Protein AF-A0A8D0H0A4-F1 (afdb_monomer)

pLDDT: mean 84.43, std 12.56, range [43.88, 94.69]

Mean predicted aligned error: 10.97 Å

Foldseek 3Di:
DPPCLPPVCLVVVLVVCVVVPVPCNLVSLQVVLVSCVVVVVLVVSLVSCVVNVVLLSNLVSCVVVVVLVVNVVSLVPDDQVSSLVCLQVSLVVCLVVVVLVSSCVSCVSNVNLVVSLVSCVVVVNNVVSLVSCVVPHDLVVQLVSLQVVLVVCLVVVVLVSSCVSCVSSVNNVSSLVSCVVVVVVVVNLVSCVVPPVPCNVVSVVVVVVVVVVVVVVVVPPDDDDDD

Structure (mmCIF, N/CA/C/O backbone):
data_AF-A0A8D0H0A4-F1
#
_entry.id   AF-A0A8D0H0A4-F1
#
loop_
_atom_site.group_PDB
_atom_site.id
_atom_site.type_symbol
_atom_site.label_atom_id
_atom_site.label_alt_id
_atom_site.label_comp_id
_atom_site.label_asym_id
_atom_site.label_entity_id
_atom_site.label_seq_id
_atom_site.pdbx_PDB_ins_code
_atom_site.Cartn_x
_atom_site.Cartn_y
_atom_site.Cartn_z
_atom_site.occupancy
_atom_site.B_iso_or_equiv
_atom_site.auth_seq_id
_atom_site.auth_comp_id
_atom_site.auth_asym_id
_atom_site.auth_atom_id
_atom_site.pdbx_PDB_model_num
ATOM 1 N N . MET A 1 1 ? 34.262 3.915 -30.089 1.00 52.31 1 MET A N 1
ATOM 2 C CA . MET A 1 1 ? 32.982 3.989 -29.347 1.00 52.31 1 MET A CA 1
ATOM 3 C C . MET A 1 1 ? 32.700 5.385 -28.776 1.00 52.31 1 MET A C 1
ATOM 5 O O . MET A 1 1 ? 31.543 5.767 -28.740 1.00 52.31 1 MET A O 1
ATOM 9 N N . GLU A 1 2 ? 33.709 6.192 -28.418 1.00 46.12 2 GLU A N 1
ATOM 10 C CA . GLU A 1 2 ? 33.528 7.513 -27.768 1.00 46.12 2 GLU A CA 1
ATOM 11 C C . GLU A 1 2 ? 33.072 8.676 -28.684 1.00 46.12 2 GLU A C 1
ATOM 13 O O . GLU A 1 2 ? 32.733 9.756 -28.202 1.00 46.12 2 GLU A O 1
ATOM 18 N N . CYS A 1 3 ? 33.038 8.497 -30.009 1.00 50.78 3 CYS A N 1
ATOM 19 C CA . CYS A 1 3 ? 32.791 9.598 -30.953 1.00 50.78 3 CYS A CA 1
ATOM 20 C C . CYS A 1 3 ? 31.310 10.013 -31.090 1.00 50.78 3 CYS A C 1
ATOM 22 O O . CYS A 1 3 ? 31.037 11.106 -31.579 1.00 50.78 3 CYS A O 1
ATOM 24 N N . TYR A 1 4 ? 30.349 9.190 -30.651 1.00 53.81 4 TYR A N 1
ATOM 25 C CA . TYR A 1 4 ? 28.913 9.477 -30.821 1.00 53.81 4 TYR A CA 1
ATOM 26 C C . TYR A 1 4 ? 28.350 10.447 -29.774 1.00 53.81 4 TYR A C 1
ATOM 28 O O . TYR A 1 4 ? 27.394 11.170 -30.055 1.00 53.81 4 TYR A O 1
ATOM 36 N N . HIS A 1 5 ? 28.979 10.517 -28.595 1.00 51.56 5 HIS A N 1
ATOM 37 C CA . HIS A 1 5 ? 28.528 11.342 -27.466 1.00 51.56 5 HIS A CA 1
ATOM 38 C C . HIS A 1 5 ? 28.635 12.851 -27.727 1.00 51.56 5 HIS A C 1
ATOM 40 O O . HIS A 1 5 ? 27.990 13.640 -27.046 1.00 51.56 5 HIS A O 1
ATOM 46 N N . LYS A 1 6 ? 29.441 13.266 -28.712 1.00 53.12 6 LYS A N 1
ATOM 47 C CA . LYS A 1 6 ? 29.751 14.681 -28.962 1.00 53.12 6 LYS A CA 1
ATOM 48 C C . LYS A 1 6 ? 28.917 15.338 -30.067 1.00 53.12 6 LYS A C 1
ATOM 50 O O . LYS A 1 6 ? 29.049 16.540 -30.254 1.00 53.12 6 LYS A O 1
ATOM 55 N N . GLY A 1 7 ? 28.081 14.593 -30.798 1.00 53.75 7 GLY A N 1
ATOM 56 C CA . GLY A 1 7 ? 27.483 15.104 -32.042 1.00 53.75 7 GLY A CA 1
ATOM 57 C C . GLY A 1 7 ? 26.017 14.770 -32.303 1.00 53.75 7 GLY A C 1
ATOM 58 O O . GLY A 1 7 ? 25.596 14.897 -33.448 1.00 53.75 7 GLY A O 1
ATOM 59 N N . SER A 1 8 ? 25.248 14.299 -31.314 1.00 60.59 8 SER A N 1
ATOM 60 C CA . SER A 1 8 ? 23.860 13.835 -31.538 1.00 60.59 8 SER A CA 1
ATOM 61 C C . SER A 1 8 ? 23.766 12.735 -32.612 1.00 60.59 8 SER A C 1
ATOM 63 O O . SER A 1 8 ? 22.768 12.604 -33.316 1.00 60.59 8 SER A O 1
ATOM 65 N N . ALA A 1 9 ? 24.831 11.943 -32.769 1.00 75.94 9 ALA A N 1
ATOM 66 C CA . ALA A 1 9 ? 24.981 10.981 -33.859 1.00 75.94 9 ALA A CA 1
ATOM 67 C C . ALA A 1 9 ? 24.465 9.574 -33.507 1.00 75.94 9 ALA A C 1
ATOM 69 O O . ALA A 1 9 ? 24.730 8.630 -34.249 1.00 75.94 9 ALA A O 1
ATOM 70 N N . PHE A 1 10 ? 23.735 9.424 -32.396 1.00 80.69 10 PHE A N 1
ATOM 71 C CA . PHE A 1 10 ? 23.206 8.136 -31.941 1.00 80.69 10 PHE A CA 1
ATOM 72 C C . PHE A 1 10 ? 22.252 7.499 -32.958 1.00 80.69 10 PHE A C 1
ATOM 74 O O . PHE A 1 10 ? 22.405 6.320 -33.251 1.00 80.69 10 PHE A O 1
ATOM 81 N N . LEU A 1 11 ? 21.365 8.286 -33.580 1.00 82.56 11 LEU A N 1
ATOM 82 C CA . LEU A 1 11 ? 20.443 7.794 -34.611 1.00 82.56 11 LEU A CA 1
ATOM 83 C C . LEU A 1 11 ? 21.193 7.110 -35.768 1.00 82.56 11 LEU A C 1
ATOM 85 O O . LEU A 1 11 ? 20.968 5.938 -36.055 1.00 82.56 11 LEU A O 1
ATOM 89 N N . LYS A 1 12 ? 22.152 7.818 -36.379 1.00 83.25 12 LYS A N 1
ATOM 90 C CA . LYS A 1 12 ? 22.956 7.286 -37.494 1.00 83.25 12 LYS A CA 1
ATOM 91 C C . LYS A 1 12 ? 23.814 6.092 -37.069 1.00 83.25 12 LYS A C 1
ATOM 93 O O . LYS A 1 12 ? 24.014 5.167 -37.852 1.00 83.25 12 LYS A O 1
ATOM 98 N N . ALA A 1 13 ? 24.330 6.111 -35.839 1.00 84.31 13 ALA A N 1
ATOM 99 C CA . ALA A 1 13 ? 25.119 5.014 -35.288 1.00 84.31 13 ALA A CA 1
ATOM 100 C C . ALA A 1 13 ? 24.286 3.736 -35.138 1.00 84.31 13 ALA A C 1
ATOM 102 O O . ALA A 1 13 ? 24.741 2.663 -35.526 1.00 84.31 13 ALA A O 1
ATOM 103 N N . VAL A 1 14 ? 23.063 3.862 -34.618 1.00 85.69 14 VAL A N 1
ATOM 104 C CA . VAL A 1 14 ? 22.104 2.764 -34.464 1.00 85.69 14 VAL A CA 1
ATOM 105 C C . VAL A 1 14 ? 21.675 2.219 -35.825 1.00 85.69 14 VAL A C 1
ATOM 107 O O . VAL A 1 14 ? 21.710 1.007 -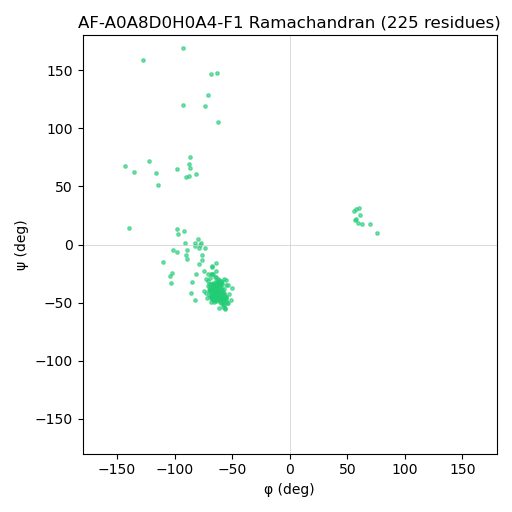36.020 1.00 85.69 14 VAL A O 1
ATOM 110 N N . GLU A 1 15 ? 21.307 3.079 -36.780 1.00 85.81 15 GLU A N 1
ATOM 111 C CA . GLU A 1 15 ? 20.903 2.659 -38.132 1.00 85.81 15 GLU A CA 1
ATOM 112 C C . GLU A 1 15 ? 22.008 1.855 -38.830 1.00 85.81 15 GLU A C 1
ATOM 114 O O . GLU A 1 15 ? 21.761 0.764 -39.351 1.00 85.81 15 GLU A O 1
ATOM 119 N N . LEU A 1 16 ? 23.251 2.346 -38.772 1.00 87.25 16 LEU A N 1
ATOM 120 C CA . LEU A 1 16 ? 24.400 1.636 -39.326 1.00 87.25 16 LEU A CA 1
ATOM 121 C C . LEU A 1 16 ? 24.650 0.314 -38.587 1.00 87.25 16 LEU A C 1
ATOM 123 O O . LEU A 1 16 ? 24.829 -0.722 -39.230 1.00 87.25 16 LEU A O 1
ATOM 127 N N . ALA A 1 17 ? 24.616 0.322 -37.251 1.00 88.69 17 ALA A N 1
ATOM 128 C CA . ALA A 1 17 ? 24.830 -0.871 -36.437 1.00 88.69 17 ALA A CA 1
ATOM 129 C C . ALA A 1 17 ? 23.759 -1.947 -36.672 1.00 88.69 17 ALA A C 1
ATOM 131 O O . ALA A 1 17 ? 24.100 -3.124 -36.694 1.00 88.69 17 ALA A O 1
ATOM 132 N N . ARG A 1 18 ? 22.497 -1.589 -36.940 1.00 88.75 18 ARG A N 1
ATOM 133 C CA . ARG A 1 18 ? 21.447 -2.571 -37.275 1.00 88.75 18 ARG A CA 1
ATOM 134 C C . ARG A 1 18 ? 21.781 -3.381 -38.528 1.00 88.75 18 ARG A C 1
ATOM 136 O O . ARG A 1 18 ? 21.432 -4.555 -38.588 1.00 88.75 18 ARG A O 1
ATOM 143 N N . SER A 1 19 ? 22.469 -2.773 -39.496 1.00 87.62 19 SER A N 1
ATOM 144 C CA . SER A 1 19 ? 22.889 -3.448 -40.731 1.00 87.62 19 SER A CA 1
ATOM 145 C C . SER A 1 19 ? 24.223 -4.188 -40.591 1.00 87.62 19 SER A C 1
ATOM 147 O O . SER A 1 19 ? 24.358 -5.308 -41.075 1.00 87.62 19 SER A O 1
ATOM 149 N N . ALA A 1 20 ? 25.201 -3.579 -39.916 1.00 89.31 20 ALA A N 1
ATOM 150 C CA . ALA A 1 20 ? 26.585 -4.047 -39.920 1.00 89.31 20 ALA A CA 1
ATOM 151 C C . ALA A 1 20 ? 27.003 -4.786 -38.637 1.00 89.31 20 ALA A C 1
ATOM 153 O O . ALA A 1 20 ? 27.807 -5.712 -38.697 1.00 89.31 20 ALA A O 1
ATOM 154 N N . PHE A 1 21 ? 26.463 -4.396 -37.478 1.00 89.81 21 PHE A N 1
ATOM 155 C CA . PHE A 1 21 ? 26.856 -4.911 -36.160 1.00 89.81 21 PHE A CA 1
ATOM 156 C C . PHE A 1 21 ? 25.648 -5.045 -35.206 1.00 89.81 21 PHE A C 1
ATOM 158 O O . PHE A 1 21 ? 25.582 -4.332 -34.198 1.00 89.81 21 PHE A O 1
ATOM 165 N N . PRO A 1 22 ? 24.689 -5.959 -35.469 1.00 87.56 22 PRO A N 1
ATOM 166 C CA . PRO A 1 22 ? 23.444 -6.045 -34.694 1.00 87.56 22 PRO A CA 1
ATOM 167 C C . PRO A 1 22 ? 23.651 -6.253 -33.186 1.00 87.56 22 PRO A C 1
ATOM 169 O O . PRO A 1 22 ? 22.850 -5.787 -32.379 1.00 87.56 22 PRO A O 1
ATOM 172 N N . ALA A 1 23 ? 24.746 -6.913 -32.792 1.00 86.19 23 ALA A N 1
ATOM 173 C CA . ALA A 1 23 ? 25.095 -7.146 -31.390 1.00 86.19 23 ALA A CA 1
ATOM 174 C C . ALA A 1 23 ? 25.445 -5.858 -30.616 1.00 86.19 23 ALA A C 1
ATOM 176 O O . ALA A 1 23 ? 25.279 -5.812 -29.399 1.00 86.19 23 ALA A O 1
ATOM 177 N N . GLU A 1 24 ? 25.903 -4.805 -31.301 1.00 88.00 24 GLU A N 1
ATOM 178 C CA . GLU A 1 24 ? 26.278 -3.531 -30.673 1.00 88.00 24 GLU A CA 1
ATOM 179 C C . GLU A 1 24 ? 25.097 -2.554 -30.564 1.00 88.00 24 GLU A C 1
ATOM 181 O O . GLU A 1 24 ? 25.180 -1.584 -29.811 1.00 88.00 24 GLU A O 1
ATOM 186 N N . VAL A 1 25 ? 23.977 -2.826 -31.250 1.00 89.44 25 VAL A N 1
ATOM 187 C CA . VAL A 1 25 ? 22.768 -1.982 -31.218 1.00 89.44 25 VAL A CA 1
ATOM 188 C C . VAL A 1 25 ? 22.279 -1.796 -29.787 1.00 89.44 25 VAL A C 1
ATOM 190 O O . VAL A 1 25 ? 22.047 -0.672 -29.371 1.00 89.44 25 VAL A O 1
ATOM 193 N N . VAL A 1 26 ? 22.222 -2.871 -29.000 1.00 91.75 26 VAL A N 1
ATOM 194 C CA . VAL A 1 26 ? 21.760 -2.835 -27.603 1.00 91.75 26 VAL A CA 1
ATOM 195 C C . VAL A 1 26 ? 22.578 -1.848 -26.758 1.00 91.75 26 VAL A C 1
ATOM 197 O O . VAL A 1 26 ? 22.008 -1.044 -26.027 1.00 91.75 26 VAL A O 1
ATOM 200 N N . LYS A 1 27 ? 23.910 -1.852 -26.903 1.00 90.12 27 LYS A N 1
ATOM 201 C CA . LYS A 1 27 ? 24.797 -0.931 -26.170 1.00 90.12 27 LYS A CA 1
ATOM 202 C C . LYS A 1 27 ? 24.648 0.514 -26.648 1.00 90.12 27 LYS A C 1
ATOM 204 O O . LYS A 1 27 ? 24.752 1.441 -25.849 1.00 90.12 27 LYS A O 1
ATOM 209 N N . LEU A 1 28 ? 24.430 0.714 -27.950 1.00 90.00 28 LEU A N 1
ATOM 210 C CA . LEU A 1 28 ? 24.206 2.043 -28.521 1.00 90.00 28 LEU A CA 1
ATOM 211 C C . LEU A 1 28 ? 22.867 2.634 -28.071 1.00 90.00 28 LEU A C 1
ATOM 213 O O . LEU A 1 28 ? 22.829 3.810 -27.719 1.00 90.00 28 LEU A O 1
ATOM 217 N N . GLU A 1 29 ? 21.807 1.825 -28.035 1.00 91.88 29 GLU A N 1
ATOM 218 C CA . GLU A 1 29 ? 20.491 2.209 -27.514 1.00 91.88 29 GLU A CA 1
ATOM 219 C C . GLU A 1 29 ? 20.571 2.555 -26.019 1.00 91.88 29 GLU A C 1
ATOM 221 O O . GLU A 1 29 ? 20.049 3.586 -25.596 1.00 91.88 29 GLU A O 1
ATOM 226 N N . GLU A 1 30 ? 21.300 1.769 -25.216 1.00 92.75 30 GLU A N 1
ATOM 227 C CA . GLU A 1 30 ? 21.511 2.083 -23.796 1.00 92.75 30 GLU A CA 1
ATOM 228 C C . GLU A 1 30 ? 22.230 3.427 -23.619 1.00 92.75 30 GLU A C 1
ATOM 230 O O . GLU A 1 30 ? 21.766 4.291 -22.872 1.00 92.75 30 GLU A O 1
ATOM 235 N N . GLY A 1 31 ? 23.336 3.628 -24.343 1.00 91.00 31 GLY A N 1
ATOM 236 C CA . GLY A 1 31 ? 24.099 4.874 -24.293 1.00 91.00 31 GLY A CA 1
ATOM 237 C C . GLY A 1 31 ? 23.302 6.083 -24.790 1.00 91.00 31 GLY A C 1
ATOM 238 O O . GLY A 1 31 ? 23.474 7.190 -24.276 1.00 91.00 31 GLY A O 1
ATOM 239 N N . TRP A 1 32 ? 22.403 5.885 -25.758 1.00 90.25 32 TRP A N 1
ATOM 240 C CA . TRP A 1 32 ? 21.488 6.930 -26.209 1.00 90.25 32 TRP A CA 1
ATOM 241 C C . TRP A 1 32 ? 20.465 7.270 -25.121 1.00 90.25 32 TRP A C 1
ATOM 243 O O . TRP A 1 32 ? 20.285 8.447 -24.800 1.00 90.25 32 TRP A O 1
ATOM 253 N N . GLY A 1 33 ? 19.861 6.259 -24.491 1.00 91.25 33 GLY A N 1
ATOM 254 C CA . GLY A 1 33 ? 18.986 6.444 -23.335 1.00 91.25 33 GLY A CA 1
ATOM 255 C C . GLY A 1 33 ? 19.667 7.249 -22.224 1.00 91.25 33 GLY A C 1
ATOM 256 O O . GLY A 1 33 ? 19.133 8.270 -21.794 1.00 91.25 33 GLY A O 1
ATOM 257 N N . ASP A 1 34 ? 20.888 6.870 -21.834 1.00 91.38 34 ASP A N 1
ATOM 258 C CA . ASP A 1 34 ? 21.664 7.560 -20.792 1.00 91.38 34 ASP A CA 1
ATOM 259 C C . ASP A 1 34 ? 21.949 9.028 -21.151 1.00 91.38 34 ASP A C 1
ATOM 261 O O . ASP A 1 34 ? 21.843 9.922 -20.305 1.00 91.38 34 ASP A O 1
ATOM 265 N N . HIS A 1 35 ? 22.253 9.307 -22.418 1.00 90.00 35 HIS A N 1
ATOM 266 C CA . HIS A 1 35 ? 22.443 10.673 -22.896 1.00 90.00 35 HIS A CA 1
ATOM 267 C C . HIS A 1 35 ? 21.149 11.502 -22.837 1.00 90.00 35 HIS A C 1
ATOM 269 O O . HIS A 1 35 ? 21.171 12.658 -22.410 1.00 90.00 35 HIS A O 1
ATOM 275 N N . LEU A 1 36 ? 20.007 10.921 -23.214 1.00 89.38 36 LEU A N 1
ATOM 276 C CA . LEU A 1 36 ? 18.702 11.586 -23.126 1.00 89.38 36 LEU A CA 1
ATOM 277 C C . LEU A 1 36 ? 18.314 11.883 -21.673 1.00 89.38 36 LEU A C 1
ATOM 279 O O . LEU A 1 36 ? 17.799 12.965 -21.388 1.00 89.38 36 LEU A O 1
ATOM 283 N N . VAL A 1 37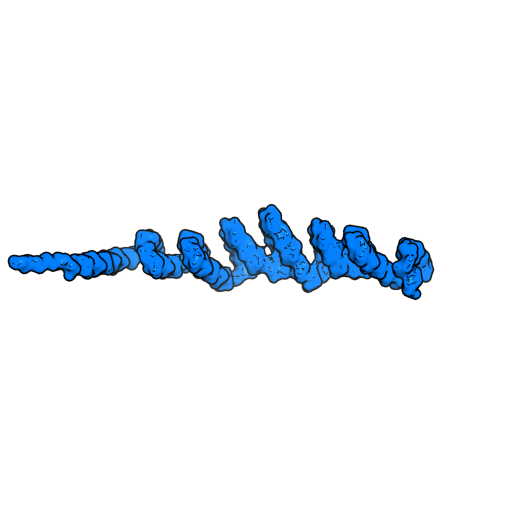 ? 18.629 10.980 -20.737 1.00 89.25 37 VAL A N 1
ATOM 284 C CA . VAL A 1 37 ? 18.456 11.224 -19.296 1.00 89.25 37 VAL A CA 1
ATOM 285 C C . VAL A 1 37 ? 19.280 12.429 -18.834 1.00 89.25 37 VAL A C 1
ATOM 287 O O . VAL A 1 37 ? 18.744 13.293 -18.138 1.00 89.25 37 VAL A O 1
ATOM 290 N N . GLN A 1 38 ? 20.544 12.552 -19.261 1.00 89.00 38 GLN A N 1
ATOM 291 C CA . GLN A 1 38 ? 21.384 13.722 -18.945 1.00 89.00 38 GLN A CA 1
ATOM 292 C C . GLN A 1 38 ? 20.785 15.030 -19.481 1.00 89.00 38 GLN A C 1
ATOM 294 O O . GLN A 1 38 ? 20.864 16.068 -18.825 1.00 89.00 38 GLN A O 1
ATOM 299 N N . GLN A 1 39 ? 20.126 14.974 -20.639 1.00 88.75 39 GLN A N 1
ATOM 300 C CA . GLN A 1 39 ? 19.391 16.103 -21.214 1.00 88.75 39 GLN A CA 1
ATOM 301 C C . GLN A 1 39 ? 17.999 16.325 -20.593 1.00 88.75 39 GLN A C 1
ATOM 303 O O . GLN A 1 39 ? 17.260 17.199 -21.045 1.00 88.75 39 GLN A O 1
ATOM 308 N N . LYS A 1 40 ? 17.625 15.559 -19.557 1.00 87.31 40 LYS A N 1
ATOM 309 C CA . LYS A 1 40 ? 16.298 15.556 -18.911 1.00 87.31 40 LYS A CA 1
ATOM 310 C C . LYS A 1 40 ? 15.145 15.132 -19.832 1.00 87.31 40 LYS A C 1
ATOM 312 O O . LYS A 1 40 ? 13.982 15.339 -19.496 1.00 87.31 40 LYS A O 1
ATOM 317 N N . GLN A 1 41 ? 15.443 14.490 -20.957 1.00 87.44 41 GLN A N 1
ATOM 318 C CA . GLN A 1 41 ? 14.467 13.947 -21.904 1.00 87.44 41 GLN A CA 1
ATOM 319 C C . GLN A 1 41 ? 14.111 12.499 -21.542 1.00 87.44 41 GLN A C 1
ATOM 321 O O . GLN A 1 41 ? 14.293 11.567 -22.325 1.00 87.44 41 GLN A O 1
ATOM 326 N N . LEU A 1 42 ? 13.609 12.308 -20.321 1.00 87.62 42 LEU A N 1
ATOM 327 C CA . LEU A 1 42 ? 13.299 10.985 -19.777 1.00 87.62 42 LEU A CA 1
ATOM 328 C C . LEU A 1 42 ? 12.255 10.230 -20.622 1.00 87.62 42 LEU A C 1
ATOM 330 O O . LEU A 1 42 ? 12.386 9.024 -20.801 1.00 87.62 42 LEU A O 1
ATOM 334 N N . ASP A 1 43 ? 11.262 10.924 -21.191 1.00 88.75 43 ASP A N 1
ATOM 335 C CA . ASP A 1 43 ? 10.204 10.303 -22.006 1.00 88.75 43 ASP A CA 1
ATOM 336 C C . ASP A 1 43 ? 10.758 9.587 -23.244 1.00 88.75 43 ASP A C 1
ATOM 338 O O . ASP A 1 43 ? 10.356 8.461 -23.552 1.00 88.75 43 ASP A O 1
ATOM 342 N N . ALA A 1 44 ? 11.706 10.230 -23.934 1.00 87.88 44 ALA A N 1
ATOM 343 C CA . ALA A 1 44 ? 12.377 9.664 -25.097 1.00 87.88 44 ALA A CA 1
ATOM 344 C C . ALA A 1 44 ? 13.303 8.508 -24.688 1.00 87.88 44 ALA A C 1
ATOM 346 O O . ALA A 1 44 ? 13.320 7.468 -25.347 1.00 87.88 44 ALA A O 1
ATOM 347 N N . ALA A 1 45 ? 14.005 8.650 -23.556 1.00 90.69 45 ALA A N 1
ATOM 348 C CA . ALA A 1 45 ? 14.927 7.638 -23.044 1.00 90.69 45 ALA A CA 1
ATOM 349 C C . ALA A 1 45 ? 14.252 6.281 -22.774 1.00 90.69 45 ALA A C 1
ATOM 351 O O . ALA A 1 45 ? 14.874 5.243 -22.981 1.00 90.69 45 ALA A O 1
ATOM 352 N N . ILE A 1 46 ? 12.974 6.264 -22.362 1.00 92.19 46 ILE A N 1
ATOM 353 C CA . ILE A 1 46 ? 12.247 5.020 -22.048 1.00 92.19 46 ILE A CA 1
ATOM 354 C C . ILE A 1 46 ? 12.264 4.042 -23.229 1.00 92.19 46 ILE A C 1
ATOM 356 O O . ILE A 1 46 ? 12.497 2.854 -23.024 1.00 92.19 46 ILE A O 1
ATOM 360 N N . ASN A 1 47 ? 12.009 4.515 -24.453 1.00 90.62 47 ASN A N 1
ATOM 361 C CA . ASN A 1 47 ? 11.951 3.633 -25.622 1.00 90.62 47 ASN A CA 1
ATOM 362 C C . ASN A 1 47 ? 13.330 3.039 -25.928 1.00 90.62 47 ASN A C 1
ATOM 364 O O . ASN A 1 47 ? 13.440 1.828 -26.100 1.00 90.62 47 ASN A O 1
ATOM 368 N N . HIS A 1 48 ? 14.379 3.861 -25.871 1.00 92.38 48 HIS A N 1
ATOM 369 C CA . HIS A 1 48 ? 15.757 3.407 -26.054 1.00 92.38 48 HIS A CA 1
ATOM 370 C C . HIS A 1 48 ? 16.171 2.382 -24.990 1.00 92.38 48 HIS A C 1
ATOM 372 O O . HIS A 1 48 ? 16.764 1.358 -25.314 1.00 92.38 48 HIS A O 1
ATOM 378 N N . TYR A 1 49 ? 15.770 2.564 -23.727 1.00 94.00 49 TYR A N 1
ATOM 379 C CA . TYR A 1 49 ? 16.024 1.564 -22.687 1.00 94.00 49 TYR A CA 1
ATOM 380 C C . TYR A 1 49 ? 15.256 0.254 -22.885 1.00 94.00 49 TYR A C 1
ATOM 382 O O . TYR A 1 49 ? 15.788 -0.810 -22.565 1.00 94.00 49 TYR A O 1
ATOM 390 N N . ILE A 1 50 ? 14.033 0.300 -23.423 1.00 90.50 50 ILE A N 1
ATOM 391 C CA . ILE A 1 50 ? 13.282 -0.911 -23.785 1.00 90.50 50 ILE A CA 1
ATOM 392 C C . ILE A 1 50 ? 14.002 -1.658 -24.916 1.00 90.50 50 ILE A C 1
ATOM 394 O O . ILE A 1 50 ? 14.193 -2.870 -24.818 1.00 90.50 50 ILE A O 1
ATOM 398 N N . GLU A 1 51 ? 14.449 -0.949 -25.955 1.00 88.88 51 GLU A N 1
ATOM 399 C CA . GLU A 1 51 ? 15.191 -1.535 -27.081 1.00 88.88 51 GLU A CA 1
ATOM 400 C C . GLU A 1 51 ? 16.555 -2.095 -26.655 1.00 88.88 51 GLU A C 1
ATOM 402 O O . GLU A 1 51 ? 16.963 -3.167 -27.111 1.00 88.88 51 GLU A O 1
ATOM 407 N N . ALA A 1 52 ? 17.206 -1.441 -25.692 1.00 91.00 52 ALA A N 1
ATOM 408 C CA . ALA A 1 52 ? 18.421 -1.914 -25.039 1.00 91.00 52 ALA A CA 1
ATOM 409 C C . ALA A 1 52 ? 18.193 -3.074 -24.050 1.00 91.00 52 ALA A C 1
ATOM 411 O O . ALA A 1 52 ? 19.143 -3.584 -23.460 1.00 91.00 52 ALA A O 1
ATOM 412 N N . ARG A 1 53 ? 16.942 -3.502 -23.825 1.00 88.50 53 ARG A N 1
ATOM 413 C CA . ARG A 1 53 ? 16.568 -4.497 -22.800 1.00 88.50 53 ARG A CA 1
ATOM 414 C C . ARG A 1 53 ? 16.999 -4.112 -21.374 1.00 88.50 53 ARG A C 1
ATOM 416 O O . ARG A 1 53 ? 17.049 -4.964 -20.488 1.00 88.50 53 ARG A O 1
ATOM 423 N N . CYS A 1 54 ? 17.243 -2.828 -21.122 1.00 91.06 54 CYS A N 1
ATOM 424 C CA . CYS A 1 54 ? 17.569 -2.261 -19.814 1.00 91.06 54 CYS A CA 1
ATOM 425 C C . CYS A 1 54 ? 16.277 -1.914 -19.059 1.00 91.06 54 CYS A C 1
ATOM 427 O O . CYS A 1 54 ? 15.970 -0.744 -18.813 1.00 91.06 54 CYS A O 1
ATOM 429 N N . SER A 1 55 ? 15.497 -2.933 -18.698 1.00 89.75 55 SER A N 1
ATOM 430 C CA . SER A 1 55 ? 14.160 -2.765 -18.112 1.00 89.75 55 SER A CA 1
ATOM 431 C C . SER A 1 55 ? 14.150 -1.917 -16.839 1.00 89.75 55 SER A C 1
ATOM 433 O O . SER A 1 55 ? 13.273 -1.074 -16.683 1.00 89.75 55 SER A O 1
ATOM 435 N N . ILE A 1 56 ? 15.156 -2.063 -15.973 1.00 92.19 56 ILE A N 1
ATOM 436 C CA . ILE A 1 56 ? 15.308 -1.275 -14.739 1.00 92.19 56 ILE A CA 1
ATOM 437 C C . ILE A 1 56 ? 15.372 0.230 -15.045 1.00 92.19 56 ILE A C 1
ATOM 439 O O . ILE A 1 56 ? 14.581 1.003 -14.503 1.00 92.19 56 ILE A O 1
ATOM 443 N N . LYS A 1 57 ? 16.251 0.640 -15.971 1.00 93.69 57 LYS A N 1
ATOM 444 C CA . LYS A 1 57 ? 16.387 2.044 -16.391 1.00 93.69 57 LYS A CA 1
ATOM 445 C C . LYS A 1 57 ? 15.102 2.558 -17.051 1.00 93.69 57 LYS A C 1
ATOM 447 O O . LYS A 1 57 ? 14.677 3.681 -16.783 1.00 93.69 57 LYS A O 1
ATOM 452 N N . ALA A 1 58 ? 14.439 1.723 -17.857 1.00 93.69 58 ALA A N 1
ATOM 453 C CA . ALA A 1 58 ? 13.154 2.060 -18.472 1.00 93.69 58 ALA A CA 1
ATOM 454 C C . ALA A 1 58 ? 12.047 2.299 -17.427 1.00 93.69 58 ALA A C 1
ATOM 456 O O . ALA A 1 58 ? 11.290 3.262 -17.549 1.00 93.69 58 ALA A O 1
ATOM 457 N N . ILE A 1 59 ? 11.966 1.457 -16.389 1.00 93.38 59 ILE A N 1
ATOM 458 C CA . ILE A 1 59 ? 10.998 1.584 -15.288 1.00 93.38 59 ILE A CA 1
ATOM 459 C C . ILE A 1 59 ? 11.257 2.868 -14.498 1.00 93.38 59 ILE A C 1
ATOM 461 O O . ILE A 1 59 ? 10.323 3.621 -14.227 1.00 93.38 59 ILE A O 1
ATOM 465 N N . GLU A 1 60 ? 12.512 3.147 -14.151 1.00 92.50 60 GLU A N 1
ATOM 466 C CA . GLU A 1 60 ? 12.886 4.346 -13.396 1.00 92.50 60 GLU A CA 1
ATOM 467 C C . GLU A 1 60 ? 12.595 5.630 -14.177 1.00 92.50 60 GLU A C 1
ATOM 469 O O . GLU A 1 60 ? 12.008 6.562 -13.623 1.00 92.50 60 GLU A O 1
ATOM 474 N N . ALA A 1 61 ? 12.899 5.654 -15.478 1.00 93.38 61 ALA A N 1
ATOM 475 C CA . ALA A 1 61 ? 12.547 6.766 -16.357 1.00 93.38 61 ALA A CA 1
ATOM 476 C C . ALA A 1 61 ? 11.020 6.934 -16.501 1.00 93.38 61 ALA A C 1
ATOM 478 O O . ALA A 1 61 ? 10.516 8.059 -16.440 1.00 93.38 61 ALA A O 1
ATOM 479 N N . ALA A 1 62 ? 10.263 5.836 -16.627 1.00 94.44 62 ALA A N 1
ATOM 480 C CA . ALA A 1 62 ? 8.799 5.864 -16.710 1.00 94.44 62 ALA A CA 1
ATOM 481 C C . ALA A 1 62 ? 8.140 6.349 -15.407 1.00 94.44 62 ALA A C 1
ATOM 483 O O . ALA A 1 62 ? 7.176 7.112 -15.444 1.00 94.44 62 ALA A O 1
ATOM 484 N N . ILE A 1 63 ? 8.675 5.962 -14.246 1.00 92.75 63 ILE A N 1
ATOM 485 C CA . ILE A 1 63 ? 8.222 6.469 -12.944 1.00 92.75 63 ILE A CA 1
ATOM 486 C C . ILE A 1 63 ? 8.574 7.956 -12.798 1.00 92.75 63 ILE A C 1
ATOM 488 O O . ILE A 1 63 ? 7.718 8.752 -12.411 1.00 92.75 63 ILE A O 1
ATOM 492 N N . GLY A 1 64 ? 9.799 8.357 -13.157 1.00 90.31 64 GLY A N 1
ATOM 493 C CA . GLY A 1 64 ? 10.257 9.749 -13.073 1.00 90.31 64 GLY A CA 1
ATOM 494 C C . GLY A 1 64 ? 9.444 10.721 -13.936 1.00 90.31 64 GLY A C 1
ATOM 495 O O . GLY A 1 64 ? 9.242 11.872 -13.555 1.00 90.31 64 GLY A O 1
ATOM 496 N N . THR A 1 65 ? 8.912 10.240 -15.060 1.00 92.69 65 THR A N 1
ATOM 497 C CA . THR A 1 65 ? 8.036 10.990 -15.983 1.00 92.69 65 THR A CA 1
ATOM 498 C C . THR A 1 65 ? 6.551 10.855 -15.668 1.00 92.69 65 THR A C 1
ATOM 500 O O . THR A 1 65 ? 5.717 11.425 -16.367 1.00 92.69 65 THR A O 1
ATOM 503 N N . ARG A 1 66 ? 6.195 10.124 -14.601 1.00 90.88 66 ARG A N 1
ATOM 504 C CA . ARG A 1 66 ? 4.807 9.839 -14.203 1.00 90.88 66 ARG A CA 1
ATOM 505 C C . ARG A 1 66 ? 4.008 9.071 -15.265 1.00 90.88 66 ARG A C 1
ATOM 507 O O . ARG A 1 66 ? 2.778 9.108 -15.275 1.00 90.88 66 ARG A O 1
ATOM 514 N N . GLN A 1 67 ? 4.680 8.317 -16.133 1.00 92.06 67 GLN A N 1
ATOM 515 C CA . GLN A 1 67 ? 4.043 7.393 -17.069 1.00 92.06 67 GLN A CA 1
ATOM 516 C C . GLN A 1 67 ? 3.694 6.062 -16.377 1.00 92.06 67 GLN A C 1
ATOM 518 O O . GLN A 1 67 ? 4.165 4.992 -16.766 1.00 92.06 67 GLN A O 1
ATOM 523 N N . TRP A 1 68 ? 2.843 6.105 -15.346 1.00 92.25 68 TRP A N 1
ATOM 524 C CA . TRP A 1 68 ? 2.554 4.961 -14.464 1.00 92.25 68 TRP A CA 1
ATOM 525 C C . TRP A 1 68 ? 2.039 3.725 -15.203 1.00 92.25 68 TRP A C 1
ATOM 527 O O . TRP A 1 68 ? 2.505 2.620 -14.950 1.00 92.25 68 TRP A O 1
ATOM 537 N N . LYS A 1 69 ? 1.139 3.905 -16.180 1.00 91.81 69 LYS A N 1
ATOM 538 C CA . LYS A 1 69 ? 0.620 2.795 -17.000 1.00 91.81 69 LYS A CA 1
ATOM 539 C C . LYS A 1 69 ? 1.728 2.102 -17.799 1.00 91.81 69 LYS A C 1
ATOM 541 O O . LYS A 1 69 ? 1.750 0.878 -17.882 1.00 91.81 69 LYS A O 1
ATOM 546 N N . LYS A 1 70 ? 2.665 2.880 -18.353 1.00 91.06 70 LYS A N 1
ATOM 547 C CA . LYS A 1 70 ? 3.819 2.352 -19.093 1.00 91.06 70 LYS A CA 1
ATOM 548 C C . LYS A 1 70 ? 4.791 1.646 -18.148 1.00 91.06 70 LYS A C 1
ATOM 550 O O . LYS A 1 70 ? 5.270 0.571 -18.481 1.00 91.06 70 LYS A O 1
ATOM 555 N N . ALA A 1 71 ? 5.020 2.202 -16.957 1.00 93.06 71 ALA A N 1
ATOM 556 C CA . ALA A 1 71 ? 5.833 1.566 -15.924 1.00 93.06 71 ALA A CA 1
ATOM 557 C C . ALA A 1 71 ? 5.253 0.205 -15.494 1.00 93.06 71 ALA A C 1
ATOM 559 O O . ALA A 1 71 ? 5.993 -0.772 -15.455 1.00 93.06 71 ALA A O 1
ATOM 560 N N . ILE A 1 72 ? 3.937 0.117 -15.253 1.00 92.12 72 ILE A N 1
ATOM 561 C CA . ILE A 1 72 ? 3.250 -1.147 -14.928 1.00 92.12 72 ILE A CA 1
ATOM 562 C C . ILE A 1 72 ? 3.394 -2.154 -16.072 1.00 92.12 72 ILE A C 1
ATOM 564 O O . ILE A 1 72 ? 3.743 -3.302 -15.823 1.00 92.12 72 ILE A O 1
ATOM 568 N N . TYR A 1 73 ? 3.194 -1.722 -17.320 1.00 91.75 73 TYR A N 1
ATOM 569 C CA . TYR A 1 73 ? 3.362 -2.595 -18.481 1.00 91.75 73 TYR A CA 1
ATOM 570 C C . TYR A 1 73 ? 4.784 -3.165 -18.578 1.00 91.75 73 TYR A C 1
ATOM 572 O O . TYR A 1 73 ? 4.949 -4.363 -18.774 1.00 91.75 73 TYR A O 1
ATOM 580 N N . ILE A 1 74 ? 5.817 -2.332 -18.401 1.00 90.94 74 ILE A N 1
ATOM 581 C CA . ILE A 1 74 ? 7.211 -2.800 -18.426 1.00 90.94 74 ILE A CA 1
ATOM 582 C C . ILE A 1 74 ? 7.476 -3.770 -17.264 1.00 90.94 74 ILE A C 1
ATOM 584 O O . ILE A 1 74 ? 8.154 -4.775 -17.469 1.00 90.94 74 ILE A O 1
ATOM 588 N N . LEU A 1 75 ? 6.933 -3.492 -16.071 1.00 91.31 75 LEU A N 1
ATOM 589 C CA . LEU A 1 75 ? 7.074 -4.332 -14.876 1.00 91.31 75 LEU A CA 1
ATOM 590 C C . LEU A 1 75 ? 6.423 -5.704 -15.024 1.00 91.31 75 LEU A C 1
ATOM 592 O O . LEU A 1 75 ? 7.048 -6.698 -14.670 1.00 91.31 75 LEU A O 1
ATOM 596 N N . ASP A 1 76 ? 5.211 -5.763 -15.576 1.00 89.12 76 ASP A N 1
ATOM 597 C CA . ASP A 1 76 ? 4.471 -7.012 -15.790 1.00 89.12 76 ASP A CA 1
ATOM 598 C C . ASP A 1 76 ? 5.193 -7.955 -16.785 1.00 89.12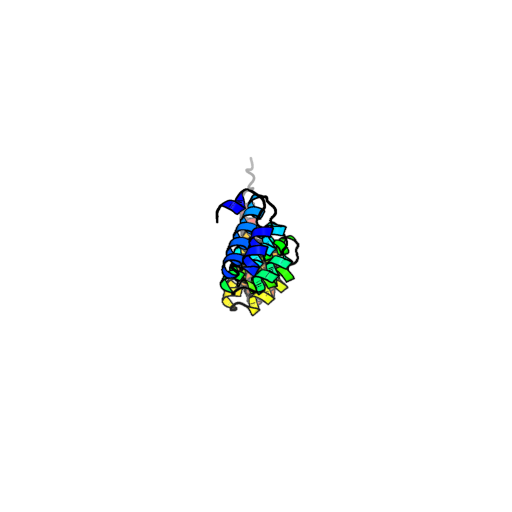 76 ASP A C 1
ATOM 600 O O . ASP A 1 76 ? 4.902 -9.149 -16.826 1.00 89.12 76 ASP A O 1
ATOM 604 N N . LEU A 1 77 ? 6.163 -7.442 -17.557 1.00 89.12 77 LEU A N 1
ATOM 605 C CA . LEU A 1 77 ? 7.032 -8.223 -18.446 1.00 89.12 77 LEU A CA 1
ATOM 606 C C . LEU A 1 77 ? 8.331 -8.715 -17.778 1.00 89.12 77 LEU A C 1
ATOM 608 O O . LEU A 1 77 ? 9.075 -9.471 -18.405 1.00 89.12 77 LEU A O 1
ATOM 612 N N . GLN A 1 78 ? 8.649 -8.263 -16.561 1.00 88.50 78 GLN A N 1
ATOM 613 C CA . GLN A 1 78 ? 9.872 -8.648 -15.846 1.00 88.50 78 GLN A CA 1
ATOM 614 C C . GLN A 1 78 ? 9.654 -9.848 -14.922 1.00 88.50 78 GLN A C 1
ATOM 616 O O . GLN A 1 78 ? 8.536 -10.276 -14.638 1.00 88.50 78 GLN A O 1
ATOM 621 N N . ASP A 1 79 ? 10.759 -10.392 -14.416 1.00 87.31 79 ASP A N 1
ATOM 622 C CA . ASP A 1 79 ? 10.731 -11.385 -13.356 1.00 87.31 79 ASP A CA 1
ATOM 623 C C . ASP A 1 79 ? 10.137 -10.807 -12.058 1.00 87.31 79 ASP A C 1
ATOM 625 O O . ASP A 1 79 ? 10.300 -9.629 -11.723 1.00 87.31 79 ASP A O 1
ATOM 629 N N . ARG A 1 80 ? 9.458 -11.675 -11.296 1.00 84.38 80 ARG A N 1
ATOM 630 C CA . ARG A 1 80 ? 8.773 -11.301 -10.050 1.00 84.38 80 ARG A CA 1
ATOM 631 C C . ARG A 1 80 ? 9.655 -10.530 -9.054 1.00 84.38 80 ARG A C 1
ATOM 633 O O . ARG A 1 80 ? 9.170 -9.515 -8.560 1.00 84.38 80 ARG A O 1
ATOM 640 N N . PRO A 1 81 ? 10.901 -10.935 -8.726 1.00 86.56 81 PRO A N 1
ATOM 641 C CA . PRO A 1 81 ? 11.677 -10.224 -7.712 1.00 86.56 81 PRO A CA 1
ATOM 642 C C . PRO A 1 81 ? 12.148 -8.841 -8.173 1.00 86.56 81 PRO A C 1
ATOM 644 O O . PRO A 1 81 ? 12.229 -7.931 -7.344 1.00 86.56 81 PRO A O 1
ATOM 647 N N . THR A 1 82 ? 12.424 -8.639 -9.465 1.00 86.06 82 THR A N 1
ATOM 648 C CA . THR A 1 82 ? 12.687 -7.294 -9.999 1.00 86.06 82 THR A CA 1
ATOM 649 C C . THR A 1 82 ? 11.427 -6.437 -9.934 1.00 86.06 82 THR A C 1
ATOM 651 O O . THR A 1 82 ? 11.472 -5.324 -9.407 1.00 86.06 82 THR A O 1
ATOM 654 N N . ALA A 1 83 ? 10.288 -6.964 -10.392 1.00 86.69 83 ALA A N 1
ATOM 655 C CA . ALA A 1 83 ? 9.034 -6.219 -10.435 1.00 86.69 83 ALA A CA 1
ATOM 656 C C . ALA A 1 83 ? 8.503 -5.845 -9.035 1.00 86.69 83 ALA A C 1
ATOM 658 O O . ALA A 1 83 ? 8.078 -4.706 -8.806 1.00 86.69 83 ALA A O 1
ATOM 659 N N . ALA A 1 84 ? 8.627 -6.761 -8.067 1.00 88.44 84 ALA A N 1
ATOM 660 C CA . ALA A 1 84 ? 8.178 -6.588 -6.685 1.00 88.44 84 ALA A CA 1
ATOM 661 C C . ALA A 1 84 ? 8.757 -5.342 -5.997 1.00 88.44 84 ALA A C 1
ATOM 663 O O . ALA A 1 84 ? 8.089 -4.720 -5.175 1.00 88.44 84 ALA A O 1
ATOM 664 N N . LYS A 1 85 ? 9.971 -4.916 -6.368 1.00 90.31 85 LYS A N 1
ATOM 665 C CA . LYS A 1 85 ? 10.621 -3.726 -5.789 1.00 90.31 85 LYS A CA 1
ATOM 666 C C . LYS A 1 85 ? 9.977 -2.407 -6.221 1.00 90.31 85 LYS A C 1
ATOM 668 O O . LYS A 1 85 ? 10.104 -1.406 -5.514 1.00 90.31 85 LYS A O 1
ATOM 673 N N . TYR A 1 86 ? 9.323 -2.380 -7.381 1.00 92.44 86 TYR A N 1
ATOM 674 C CA . TYR A 1 86 ? 8.791 -1.153 -7.977 1.00 92.44 86 TYR A CA 1
ATOM 675 C C . TYR A 1 86 ? 7.277 -1.023 -7.828 1.00 92.44 86 TYR A C 1
ATOM 677 O O . TYR A 1 86 ? 6.797 0.108 -7.744 1.00 92.44 86 TYR A O 1
ATOM 685 N N . TYR A 1 87 ? 6.528 -2.129 -7.722 1.00 93.56 87 TYR A N 1
ATOM 686 C CA . TYR A 1 87 ? 5.079 -2.059 -7.503 1.00 93.56 87 TYR A CA 1
ATOM 687 C C . TYR A 1 87 ? 4.675 -1.185 -6.301 1.00 93.56 87 TYR A C 1
ATOM 689 O O . TYR A 1 87 ? 3.788 -0.355 -6.491 1.00 93.56 87 TYR A O 1
ATOM 697 N N . PRO A 1 88 ? 5.338 -1.237 -5.122 1.00 92.56 88 PRO A N 1
ATOM 698 C CA . PRO A 1 88 ? 4.983 -0.372 -3.993 1.00 92.56 88 PRO A CA 1
ATOM 699 C C . PRO A 1 88 ? 5.148 1.121 -4.298 1.00 92.56 88 PRO A C 1
ATOM 701 O O . PRO A 1 88 ? 4.326 1.932 -3.880 1.00 92.56 88 PRO A O 1
ATOM 704 N N . LYS A 1 89 ? 6.171 1.502 -5.079 1.00 92.19 89 LYS A N 1
ATOM 705 C CA . LYS A 1 89 ? 6.395 2.905 -5.476 1.00 92.19 89 LYS A CA 1
ATOM 706 C C . LYS A 1 89 ? 5.259 3.425 -6.357 1.00 92.19 89 LYS A C 1
ATOM 708 O O . LYS A 1 89 ? 4.846 4.571 -6.223 1.00 92.19 89 LYS A O 1
ATOM 713 N N . ILE A 1 90 ? 4.758 2.581 -7.260 1.00 93.94 90 ILE A N 1
ATOM 714 C CA . ILE A 1 90 ? 3.625 2.924 -8.124 1.00 93.94 90 ILE A CA 1
ATOM 715 C C . ILE A 1 90 ? 2.321 2.896 -7.318 1.00 93.94 90 ILE A C 1
ATOM 717 O O . ILE A 1 90 ? 1.499 3.795 -7.466 1.00 93.94 90 ILE A O 1
ATOM 721 N N . ALA A 1 91 ? 2.148 1.923 -6.421 1.00 94.56 91 ALA A N 1
ATOM 722 C CA . ALA A 1 91 ? 0.981 1.825 -5.551 1.00 94.56 91 ALA A CA 1
ATOM 723 C C . ALA A 1 91 ? 0.801 3.099 -4.716 1.00 94.56 91 ALA A C 1
ATOM 725 O O . ALA A 1 91 ? -0.289 3.662 -4.709 1.00 94.56 91 ALA A O 1
ATOM 726 N N . GLN A 1 92 ? 1.874 3.630 -4.116 1.00 92.69 92 GLN A N 1
ATOM 727 C CA . GLN A 1 92 ? 1.855 4.897 -3.368 1.00 92.69 92 GLN A CA 1
ATOM 728 C C . GLN A 1 92 ? 1.292 6.077 -4.176 1.00 92.69 92 GLN A C 1
ATOM 730 O O . GLN A 1 92 ? 0.594 6.926 -3.622 1.00 92.69 92 GLN A O 1
ATOM 735 N N . HIS A 1 93 ? 1.543 6.126 -5.488 1.00 94.19 93 HIS A N 1
ATOM 736 C CA . HIS A 1 93 ? 0.935 7.140 -6.347 1.00 94.19 93 HIS A CA 1
ATOM 737 C C . HIS A 1 93 ? -0.590 6.975 -6.437 1.00 94.19 93 HIS A C 1
ATOM 739 O O . HIS A 1 93 ? -1.317 7.954 -6.275 1.00 94.19 93 HIS A O 1
ATOM 745 N N . TYR A 1 94 ? -1.080 5.751 -6.642 1.00 93.94 94 TYR A N 1
ATOM 746 C CA . TYR A 1 94 ? -2.519 5.468 -6.686 1.00 93.94 94 TYR A CA 1
ATOM 747 C C . TYR A 1 94 ? -3.200 5.683 -5.326 1.00 93.94 94 TYR A C 1
ATOM 749 O O . TYR A 1 94 ? -4.317 6.198 -5.288 1.00 93.94 94 TYR A O 1
ATOM 757 N N . VAL A 1 95 ? -2.502 5.424 -4.211 1.00 94.25 95 VAL A N 1
ATOM 758 C CA . VAL A 1 95 ? -2.967 5.807 -2.865 1.00 94.25 95 VAL A CA 1
ATOM 759 C C . VAL A 1 95 ? -3.196 7.315 -2.772 1.00 94.25 95 VAL A C 1
ATOM 761 O O . VAL A 1 95 ? -4.245 7.744 -2.295 1.00 94.25 95 VAL A O 1
ATOM 764 N N . ALA A 1 96 ? -2.256 8.128 -3.264 1.00 92.88 96 ALA A N 1
ATOM 765 C CA . ALA A 1 96 ? -2.393 9.586 -3.260 1.00 92.88 96 ALA A CA 1
ATOM 766 C C . ALA A 1 96 ? -3.555 10.082 -4.143 1.00 92.88 96 ALA A C 1
ATOM 768 O O . ALA A 1 96 ? -4.141 11.124 -3.856 1.00 92.88 96 ALA A O 1
ATOM 769 N N . LEU A 1 97 ? -3.914 9.328 -5.187 1.00 93.44 97 LEU A N 1
ATOM 770 C CA . LEU A 1 97 ? -5.096 9.572 -6.020 1.00 93.44 97 LEU A CA 1
ATOM 771 C C . LEU A 1 97 ? -6.401 9.015 -5.423 1.00 93.44 97 LEU A C 1
ATOM 773 O O . LEU A 1 97 ? -7.454 9.178 -6.033 1.00 93.44 97 LEU A O 1
ATOM 777 N N . GLN A 1 98 ? -6.342 8.368 -4.253 1.00 92.56 98 GLN A N 1
ATOM 778 C CA . GLN A 1 98 ? -7.452 7.640 -3.622 1.00 92.56 98 GLN A CA 1
ATOM 779 C C . GLN A 1 98 ? -8.018 6.488 -4.471 1.00 92.56 98 GLN A C 1
ATOM 781 O O . GLN A 1 98 ? -9.116 5.989 -4.212 1.00 92.56 98 GLN A O 1
ATOM 786 N N . ASP A 1 99 ? -7.255 6.020 -5.458 1.00 94.44 99 ASP A N 1
ATOM 787 C CA . ASP A 1 99 ? -7.575 4.828 -6.236 1.00 94.44 99 ASP A CA 1
ATOM 788 C C . ASP A 1 99 ? -7.036 3.593 -5.505 1.00 94.44 99 ASP A C 1
ATOM 790 O O . ASP A 1 99 ? -5.993 3.015 -5.822 1.00 94.44 99 ASP A O 1
ATOM 794 N N . TYR A 1 100 ? -7.747 3.229 -4.440 1.00 93.06 100 TYR A N 1
ATOM 795 C CA . TYR A 1 100 ? -7.335 2.150 -3.549 1.00 93.06 100 TYR A CA 1
ATOM 796 C C . TYR A 1 100 ? -7.400 0.770 -4.208 1.00 93.06 100 TYR A C 1
ATOM 798 O O . TYR A 1 100 ? -6.677 -0.122 -3.786 1.00 93.06 100 TYR A O 1
ATOM 806 N N . GLN A 1 101 ? -8.248 0.583 -5.225 1.00 92.88 101 GLN A N 1
ATOM 807 C CA . GLN A 1 101 ? -8.355 -0.694 -5.939 1.00 92.88 101 GLN A CA 1
ATOM 808 C C . GLN A 1 101 ? -7.089 -0.962 -6.751 1.00 92.88 101 GLN A C 1
ATOM 810 O O . GLN A 1 101 ? -6.468 -2.011 -6.591 1.00 92.88 101 GLN A O 1
ATOM 815 N N . MET A 1 102 ? -6.647 0.019 -7.544 1.00 93.38 102 MET A N 1
ATOM 816 C CA . MET A 1 102 ? -5.387 -0.101 -8.277 1.00 93.38 102 MET A CA 1
ATOM 817 C C . MET A 1 102 ? -4.192 -0.247 -7.330 1.00 93.38 102 MET A C 1
ATOM 819 O O . MET A 1 102 ? -3.279 -1.028 -7.597 1.00 93.38 102 MET A O 1
ATOM 823 N N . ALA A 1 103 ? -4.188 0.479 -6.209 1.00 94.69 103 ALA A N 1
ATOM 824 C CA . ALA A 1 103 ? -3.130 0.355 -5.213 1.00 94.69 103 ALA A CA 1
ATOM 825 C C . ALA A 1 103 ? -3.097 -1.039 -4.552 1.00 94.69 103 ALA A C 1
ATOM 827 O O . ALA A 1 103 ? -2.008 -1.592 -4.396 1.00 94.69 103 ALA A O 1
ATOM 828 N N . GLU A 1 104 ? -4.253 -1.631 -4.220 1.00 93.88 104 GLU A N 1
ATOM 829 C CA . GLU A 1 104 ? -4.353 -3.003 -3.696 1.00 93.88 104 GLU A CA 1
ATOM 830 C C . GLU A 1 104 ? -3.720 -4.003 -4.667 1.00 93.88 104 GLU A C 1
ATOM 832 O O . GLU A 1 104 ? -2.831 -4.760 -4.275 1.00 93.88 104 GLU A O 1
ATOM 837 N N . GLU A 1 105 ? -4.120 -3.975 -5.941 1.00 92.81 105 GLU A N 1
ATOM 838 C CA . GLU A 1 105 ? -3.596 -4.892 -6.958 1.00 92.81 105 GLU A CA 1
ATOM 839 C C . GLU A 1 105 ? -2.070 -4.807 -7.074 1.00 92.81 105 GLU A C 1
ATOM 841 O O . GLU A 1 105 ? -1.385 -5.829 -7.148 1.00 92.81 105 GLU A O 1
ATOM 846 N N . LEU A 1 106 ? -1.522 -3.590 -7.050 1.00 93.12 106 LEU A N 1
ATOM 847 C CA . LEU A 1 106 ? -0.081 -3.362 -7.129 1.00 93.12 106 LEU A CA 1
ATOM 848 C C . LEU A 1 106 ? 0.645 -3.850 -5.869 1.00 93.12 106 LEU A C 1
ATOM 850 O O . LEU A 1 106 ? 1.670 -4.521 -5.982 1.00 93.12 106 LEU A O 1
ATOM 854 N N . TYR A 1 107 ? 0.127 -3.580 -4.670 1.00 93.94 107 TYR A N 1
ATOM 855 C CA . TYR A 1 107 ? 0.728 -4.090 -3.435 1.00 93.94 107 TYR A CA 1
ATOM 856 C C . TYR A 1 107 ? 0.686 -5.619 -3.355 1.00 93.94 107 TYR A C 1
ATOM 858 O O . TYR A 1 107 ? 1.665 -6.230 -2.928 1.00 93.94 107 TYR A O 1
ATOM 866 N N . VAL A 1 108 ? -0.399 -6.246 -3.818 1.00 90.31 108 VAL A N 1
ATOM 867 C CA . VAL A 1 108 ? -0.513 -7.709 -3.891 1.00 90.31 108 VAL A CA 1
ATOM 868 C C . VAL A 1 108 ? 0.487 -8.281 -4.898 1.00 90.31 108 VAL A C 1
ATOM 870 O O . VAL A 1 108 ? 1.205 -9.224 -4.569 1.00 90.31 108 VAL A O 1
ATOM 873 N N . LYS A 1 109 ? 0.616 -7.682 -6.092 1.00 89.75 109 LYS A N 1
ATOM 874 C CA . LYS A 1 109 ? 1.657 -8.054 -7.073 1.00 89.75 109 LYS A CA 1
ATOM 875 C C . LYS A 1 109 ? 3.077 -7.884 -6.515 1.00 89.75 109 LYS A C 1
ATOM 877 O O . LYS A 1 109 ? 3.977 -8.632 -6.888 1.00 89.75 109 LYS A O 1
ATOM 882 N N . GLY A 1 110 ? 3.273 -6.906 -5.632 1.00 89.94 110 GLY A N 1
ATOM 883 C CA . GLY A 1 110 ? 4.537 -6.623 -4.957 1.00 89.94 110 GLY A CA 1
ATOM 884 C C . G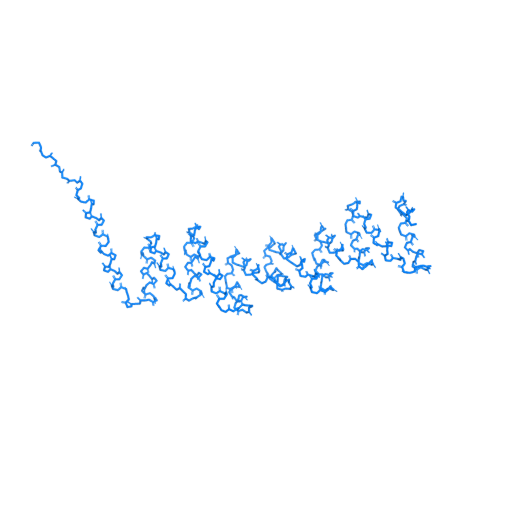LY A 1 110 ? 4.839 -7.479 -3.727 1.00 89.94 110 GLY A C 1
ATOM 885 O O . GLY A 1 110 ? 5.868 -7.241 -3.103 1.00 89.94 110 GLY A O 1
ATOM 886 N N . ASP A 1 111 ? 3.975 -8.431 -3.364 1.00 88.19 111 ASP A N 1
ATOM 887 C CA . ASP A 1 111 ? 4.080 -9.226 -2.128 1.00 88.19 111 ASP A CA 1
ATOM 888 C C . ASP A 1 111 ? 4.103 -8.365 -0.843 1.00 88.19 111 ASP A C 1
ATOM 890 O O . ASP A 1 111 ? 4.723 -8.682 0.172 1.00 88.19 111 ASP A O 1
ATOM 894 N N . ARG A 1 112 ? 3.424 -7.211 -0.889 1.00 89.00 112 ARG A N 1
ATOM 895 C CA . ARG A 1 112 ? 3.335 -6.213 0.190 1.00 89.00 112 ARG A CA 1
ATOM 896 C C . ARG A 1 112 ? 1.908 -6.090 0.719 1.00 89.00 112 ARG A C 1
ATOM 898 O O . ARG A 1 112 ? 1.358 -5.002 0.845 1.00 89.00 112 ARG A O 1
ATOM 905 N N . MET A 1 113 ? 1.303 -7.220 1.074 1.00 87.31 113 MET A N 1
ATOM 906 C CA . MET A 1 113 ? -0.088 -7.275 1.548 1.00 87.31 113 MET A CA 1
ATOM 907 C C . MET A 1 113 ? -0.304 -6.481 2.842 1.00 87.31 113 MET A C 1
ATOM 909 O O . MET A 1 113 ? -1.363 -5.889 3.022 1.00 87.31 113 MET A O 1
ATOM 913 N N . LYS A 1 114 ? 0.705 -6.427 3.725 1.00 86.69 114 LYS A N 1
ATOM 914 C CA . LYS A 1 114 ? 0.663 -5.604 4.946 1.00 86.69 114 LYS A CA 1
ATOM 915 C C . LYS A 1 114 ? 0.434 -4.126 4.618 1.00 86.69 114 LYS A C 1
ATOM 917 O O . LYS A 1 114 ? -0.461 -3.522 5.197 1.00 86.69 114 LYS A O 1
ATOM 922 N N . ASP A 1 115 ? 1.157 -3.594 3.632 1.00 90.38 115 ASP A N 1
ATOM 923 C CA . ASP A 1 115 ? 1.011 -2.205 3.182 1.00 90.38 115 ASP A CA 1
ATOM 924 C C . ASP A 1 115 ? -0.386 -1.941 2.590 1.00 90.38 115 ASP A C 1
ATOM 926 O O . ASP A 1 115 ? -0.961 -0.878 2.807 1.00 90.38 115 ASP A O 1
ATOM 930 N N . ALA A 1 116 ? -0.961 -2.908 1.863 1.00 91.50 116 ALA A N 1
ATOM 931 C CA . ALA A 1 116 ? -2.314 -2.788 1.312 1.00 91.50 116 ALA A CA 1
ATOM 932 C C . ALA A 1 116 ? -3.392 -2.739 2.409 1.00 91.50 116 ALA A C 1
ATOM 934 O O . ALA A 1 116 ? -4.340 -1.957 2.322 1.00 91.50 116 ALA A O 1
ATOM 935 N N . ILE A 1 117 ? -3.249 -3.560 3.454 1.00 88.81 117 ILE A N 1
ATOM 936 C CA . ILE A 1 117 ? -4.162 -3.549 4.605 1.00 88.81 117 ILE A CA 1
ATOM 937 C C . ILE A 1 117 ? -4.023 -2.226 5.358 1.00 88.81 117 ILE A C 1
ATOM 939 O O . ILE A 1 117 ? -5.028 -1.580 5.648 1.00 88.81 117 ILE A O 1
ATOM 943 N N . GLU A 1 118 ? -2.789 -1.788 5.611 1.00 87.06 118 GLU A N 1
ATOM 944 C CA . GLU A 1 118 ? -2.509 -0.516 6.276 1.00 87.06 118 GLU A CA 1
ATOM 945 C C . GLU A 1 118 ? -3.093 0.671 5.497 1.00 87.06 118 GLU A C 1
ATOM 947 O O . GLU A 1 118 ? -3.748 1.528 6.087 1.00 87.06 118 GLU A O 1
ATOM 952 N N . MET A 1 119 ? -2.946 0.683 4.169 1.00 92.38 119 MET A N 1
ATOM 953 C CA . MET A 1 119 ? -3.567 1.672 3.285 1.00 92.38 119 MET A CA 1
ATOM 954 C C . MET A 1 119 ? -5.086 1.739 3.490 1.00 92.38 119 MET A C 1
ATOM 956 O O . MET A 1 119 ? -5.637 2.830 3.655 1.00 92.38 119 MET A O 1
ATOM 960 N N . TYR A 1 120 ? -5.777 0.595 3.476 1.00 90.81 120 TYR A N 1
ATOM 961 C CA . TYR A 1 120 ? -7.227 0.572 3.672 1.00 90.81 120 TYR A CA 1
ATOM 962 C C . TYR A 1 120 ? -7.632 1.027 5.069 1.00 90.81 120 TYR A C 1
ATOM 964 O O . TYR A 1 120 ? -8.594 1.788 5.198 1.00 90.81 120 TYR A O 1
ATOM 972 N N . THR A 1 121 ? -6.884 0.631 6.097 1.00 84.50 121 THR A N 1
ATOM 973 C CA . THR A 1 121 ? -7.095 1.152 7.443 1.00 84.50 121 THR A CA 1
ATOM 974 C C . THR A 1 121 ? -6.954 2.674 7.472 1.00 84.50 121 THR A C 1
ATOM 976 O O . THR A 1 121 ? -7.863 3.356 7.943 1.00 84.50 121 THR A O 1
ATOM 979 N N . GLN A 1 122 ? -5.839 3.225 6.988 1.00 85.19 122 GLN A N 1
ATOM 980 C CA . GLN A 1 122 ? -5.586 4.667 7.037 1.00 85.19 122 GLN A CA 1
ATOM 981 C C . GLN A 1 122 ? -6.665 5.459 6.279 1.00 85.19 122 GLN A C 1
ATOM 983 O O . GLN A 1 122 ? -7.018 6.567 6.676 1.00 85.19 122 GLN A O 1
ATOM 988 N N . ALA A 1 123 ? -7.241 4.868 5.227 1.00 87.38 123 ALA A N 1
ATOM 989 C CA . ALA A 1 123 ? -8.366 5.420 4.475 1.00 87.38 123 ALA A CA 1
ATOM 990 C C . ALA A 1 123 ? -9.742 5.247 5.159 1.00 87.38 123 ALA A C 1
ATOM 992 O O . ALA A 1 123 ? -10.761 5.641 4.591 1.00 87.38 123 ALA A O 1
ATOM 993 N N . GLY A 1 124 ? -9.809 4.622 6.337 1.00 82.50 124 GLY A N 1
ATOM 994 C CA . GLY A 1 124 ? -11.054 4.328 7.048 1.00 82.50 124 GLY A CA 1
ATOM 995 C C . GLY A 1 124 ? -11.924 3.252 6.379 1.00 82.50 124 GLY A C 1
ATOM 996 O O . GLY A 1 124 ?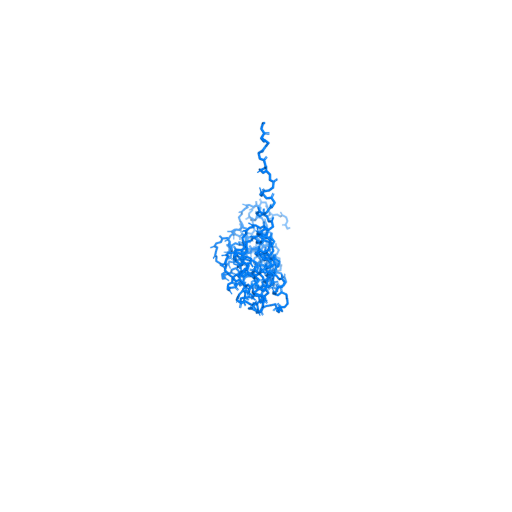 -13.120 3.153 6.662 1.00 82.50 124 GLY A O 1
ATOM 997 N N . ARG A 1 125 ? -11.348 2.452 5.476 1.00 86.44 125 ARG A N 1
ATOM 998 C CA . ARG A 1 125 ? -12.005 1.417 4.660 1.00 86.44 125 ARG A CA 1
ATOM 999 C C . ARG A 1 125 ? -11.819 0.029 5.279 1.00 86.44 125 ARG A C 1
ATOM 1001 O O . ARG A 1 125 ? -11.165 -0.860 4.737 1.00 86.44 125 ARG A O 1
ATOM 1008 N N . TRP A 1 126 ? -12.400 -0.134 6.459 1.00 78.81 126 TRP A N 1
ATOM 1009 C CA . TRP A 1 126 ? -12.164 -1.276 7.348 1.00 78.81 126 TRP A CA 1
ATOM 1010 C C . TRP A 1 126 ? -12.663 -2.613 6.801 1.00 78.81 126 TRP A C 1
ATOM 1012 O O . TRP A 1 126 ? -12.007 -3.633 6.979 1.00 78.81 126 TRP A O 1
ATOM 1022 N N . GLU A 1 127 ? -13.793 -2.617 6.095 1.00 84.25 127 GLU A N 1
ATOM 1023 C CA . GLU A 1 127 ? -14.335 -3.840 5.493 1.00 84.25 127 GLU A CA 1
ATOM 1024 C C . GLU A 1 127 ? -13.392 -4.401 4.422 1.00 84.25 127 GLU A C 1
ATOM 1026 O O . GLU A 1 127 ? -13.164 -5.610 4.359 1.00 84.25 127 GLU A O 1
ATOM 1031 N N . GLN A 1 128 ? -12.804 -3.521 3.602 1.00 88.56 128 GLN A N 1
ATOM 1032 C CA . GLN A 1 128 ? -11.814 -3.903 2.598 1.00 88.56 128 GLN A CA 1
ATOM 1033 C C . GLN A 1 128 ? -10.520 -4.396 3.255 1.00 88.56 128 GLN A C 1
ATOM 1035 O O . GLN A 1 128 ? -10.031 -5.465 2.888 1.00 88.56 128 GLN A O 1
ATOM 1040 N N . ALA A 1 129 ? -10.021 -3.675 4.268 1.00 87.25 129 ALA A N 1
ATOM 1041 C CA . ALA A 1 129 ? -8.846 -4.077 5.042 1.00 87.25 129 ALA A CA 1
ATOM 1042 C C . ALA A 1 129 ? -9.016 -5.485 5.636 1.00 87.25 129 ALA A C 1
ATOM 1044 O O . ALA A 1 129 ? -8.129 -6.329 5.508 1.00 87.25 129 ALA A O 1
ATOM 1045 N N . HIS A 1 130 ? -10.173 -5.769 6.243 1.00 85.31 130 HIS A N 1
ATOM 1046 C CA . HIS A 1 130 ? -10.445 -7.053 6.890 1.00 85.31 130 HIS A CA 1
ATOM 1047 C C . HIS A 1 130 ? -10.602 -8.175 5.873 1.00 85.31 130 HIS A C 1
ATOM 1049 O O . HIS A 1 130 ? -10.008 -9.240 6.021 1.00 85.31 130 HIS A O 1
ATOM 1055 N N . LYS A 1 131 ? -11.331 -7.923 4.782 1.00 88.38 131 LYS A N 1
ATOM 1056 C CA . LYS A 1 131 ? -11.485 -8.891 3.694 1.00 88.38 131 LYS A CA 1
ATOM 1057 C C . LYS A 1 131 ? -10.140 -9.286 3.083 1.00 88.38 131 LYS A C 1
ATOM 1059 O O . LYS A 1 131 ? -9.965 -10.451 2.731 1.00 88.38 131 LYS A O 1
ATOM 1064 N N . LEU A 1 132 ? -9.219 -8.336 2.929 1.00 88.88 132 LEU A N 1
ATOM 1065 C CA . LEU A 1 132 ? -7.883 -8.608 2.407 1.00 88.88 132 LEU A CA 1
ATOM 1066 C C . LEU A 1 132 ? -7.028 -9.366 3.432 1.00 88.88 132 LEU A C 1
ATOM 1068 O O . LEU A 1 132 ? -6.427 -10.384 3.094 1.00 88.88 132 LEU A O 1
ATOM 1072 N N . ALA A 1 133 ? -7.037 -8.925 4.692 1.00 87.06 133 ALA A N 1
ATOM 1073 C CA . ALA A 1 133 ? -6.302 -9.566 5.779 1.00 87.06 133 ALA A CA 1
ATOM 1074 C C . ALA A 1 133 ? -6.703 -11.039 5.960 1.00 87.06 133 ALA A C 1
ATOM 1076 O O . ALA A 1 133 ? -5.842 -11.916 5.926 1.00 87.06 133 ALA A O 1
ATOM 1077 N N . SER A 1 134 ? -8.004 -11.331 6.029 1.00 85.75 134 SER A N 1
ATOM 1078 C CA . SER A 1 134 ? -8.530 -12.690 6.223 1.00 85.75 134 SER A CA 1
ATOM 1079 C C . SER A 1 134 ? -8.282 -13.630 5.037 1.00 85.75 134 SER A C 1
ATOM 1081 O O . SER A 1 134 ? -8.357 -14.845 5.191 1.00 85.75 134 SER A O 1
ATOM 1083 N N . LYS A 1 135 ? -7.994 -13.099 3.841 1.00 86.19 135 LYS A N 1
ATOM 1084 C CA . LYS A 1 135 ? -7.627 -13.912 2.669 1.00 86.19 135 LYS A CA 1
ATOM 1085 C C . LYS A 1 135 ? -6.143 -14.254 2.617 1.00 86.19 135 LYS A C 1
ATOM 1087 O O . LYS A 1 135 ? -5.784 -15.285 2.054 1.00 86.19 135 LYS A O 1
ATOM 1092 N N . CYS A 1 136 ? -5.292 -13.361 3.114 1.00 79.62 136 CYS A N 1
ATOM 1093 C CA . CYS A 1 136 ? -3.854 -13.401 2.856 1.00 79.62 136 CYS A CA 1
ATOM 1094 C C . CYS A 1 136 ? -3.014 -13.770 4.082 1.00 79.62 136 CYS A C 1
ATOM 1096 O O . CYS A 1 136 ? -1.836 -14.082 3.928 1.00 79.62 136 CYS A O 1
ATOM 1098 N N . MET A 1 137 ? -3.581 -13.712 5.287 1.00 80.69 137 MET A N 1
ATOM 1099 C CA . MET A 1 137 ? -2.863 -13.938 6.539 1.00 80.69 137 MET A CA 1
ATOM 1100 C C . MET A 1 137 ? -3.568 -14.987 7.391 1.00 80.69 137 MET A C 1
ATOM 1102 O O . MET A 1 137 ? -4.759 -15.254 7.226 1.00 80.69 137 MET A O 1
ATOM 1106 N N . ARG A 1 138 ? -2.817 -15.588 8.317 1.00 84.81 138 ARG A N 1
ATOM 1107 C CA . ARG A 1 138 ? -3.405 -16.475 9.321 1.00 84.81 138 ARG A CA 1
ATOM 1108 C C . ARG A 1 138 ? -4.258 -15.648 10.286 1.00 84.81 138 ARG A C 1
ATOM 1110 O O . ARG A 1 138 ? -3.873 -14.510 10.570 1.00 84.81 138 ARG A O 1
ATOM 1117 N N . PRO A 1 139 ? -5.358 -16.199 10.821 1.00 80.19 139 PRO A N 1
ATOM 1118 C CA . PRO A 1 139 ? -6.227 -15.482 11.752 1.00 80.19 139 PRO A CA 1
ATOM 1119 C C . PRO A 1 139 ? -5.469 -14.830 12.915 1.00 80.19 139 PRO A C 1
ATOM 1121 O O . PRO A 1 139 ? -5.768 -13.698 13.273 1.00 80.19 139 PRO A O 1
ATOM 1124 N N . GLU A 1 140 ? -4.431 -15.482 13.444 1.00 83.56 140 GLU A N 1
ATOM 1125 C CA . GLU A 1 140 ? -3.636 -14.964 14.562 1.00 83.56 140 GLU A CA 1
ATOM 1126 C C . GLU A 1 140 ? -2.833 -13.709 14.182 1.00 83.56 140 GLU A C 1
ATOM 1128 O O . GLU A 1 140 ? -2.754 -12.753 14.956 1.00 83.56 140 GLU A O 1
ATOM 1133 N N . ASP A 1 141 ? -2.261 -13.691 12.974 1.00 83.81 141 ASP A N 1
ATOM 1134 C CA . ASP A 1 141 ? -1.497 -12.548 12.464 1.00 83.81 141 ASP A CA 1
ATOM 1135 C C . ASP A 1 141 ? -2.433 -11.369 12.153 1.00 83.81 141 ASP A C 1
ATOM 1137 O O . ASP A 1 141 ? -2.078 -10.210 12.388 1.00 83.81 141 ASP A O 1
ATOM 1141 N N . VAL A 1 142 ? -3.645 -11.670 11.664 1.00 84.00 142 VAL A N 1
ATOM 1142 C CA . VAL A 1 142 ? -4.711 -10.679 11.480 1.00 84.00 142 VAL A CA 1
ATOM 1143 C C . VAL A 1 142 ? -5.073 -10.076 12.832 1.00 84.00 142 VAL A C 1
ATOM 1145 O O . VAL A 1 142 ? -4.961 -8.863 12.993 1.00 84.00 142 VAL A O 1
ATOM 1148 N N . SER A 1 143 ? -5.423 -10.889 13.830 1.00 85.75 143 SER A N 1
ATOM 1149 C CA . SER A 1 143 ? -5.802 -10.389 15.154 1.00 85.75 143 SER A CA 1
ATOM 1150 C C . SER A 1 143 ? -4.728 -9.490 15.763 1.00 85.75 143 SER A C 1
ATOM 1152 O O . SER A 1 143 ? -5.035 -8.389 16.220 1.00 85.75 143 SER A O 1
ATOM 1154 N N . MET A 1 144 ? -3.456 -9.893 15.687 1.00 87.19 144 MET A N 1
ATOM 1155 C CA . MET A 1 144 ? -2.340 -9.087 16.188 1.00 87.19 144 MET A CA 1
ATOM 1156 C C . MET A 1 144 ? -2.243 -7.719 15.499 1.00 87.19 144 MET A C 1
ATOM 1158 O O . MET A 1 144 ? -2.117 -6.707 16.186 1.00 87.19 144 MET A O 1
ATOM 1162 N N . LEU A 1 145 ? -2.345 -7.668 14.166 1.00 84.31 145 LEU A N 1
ATOM 1163 C CA . LEU A 1 145 ? -2.281 -6.419 13.398 1.00 84.31 145 LEU A CA 1
ATOM 1164 C C . LEU A 1 145 ? -3.367 -5.426 13.837 1.00 84.31 145 LEU A C 1
ATOM 1166 O O . LEU A 1 145 ? -3.087 -4.255 14.098 1.00 84.31 145 LEU A O 1
ATOM 1170 N N . TYR A 1 146 ? -4.603 -5.908 13.951 1.00 85.62 146 TYR A N 1
ATOM 1171 C CA . TYR A 1 146 ? -5.755 -5.106 14.363 1.00 85.62 146 TYR A CA 1
ATOM 1172 C C . TYR A 1 146 ? -5.653 -4.645 15.821 1.00 85.62 146 TYR A C 1
ATOM 1174 O O . TYR A 1 146 ? -6.016 -3.507 16.119 1.00 85.62 146 TYR A O 1
ATOM 1182 N N . ILE A 1 147 ? -5.120 -5.479 16.720 1.00 89.94 147 ILE A N 1
ATOM 1183 C CA . ILE A 1 147 ? -4.866 -5.105 18.118 1.00 89.94 147 ILE A CA 1
ATOM 1184 C C . ILE A 1 147 ? -3.823 -3.986 18.196 1.00 89.94 147 ILE A C 1
ATOM 1186 O O . ILE A 1 147 ? -4.064 -2.985 18.870 1.00 89.94 147 ILE A O 1
ATOM 1190 N N . THR A 1 148 ? -2.691 -4.107 17.494 1.00 89.12 148 THR A N 1
ATOM 1191 C CA . THR A 1 148 ? -1.658 -3.054 17.466 1.00 89.12 148 THR A CA 1
ATOM 1192 C C . THR A 1 148 ? -2.236 -1.736 16.958 1.00 89.12 148 THR A C 1
ATOM 1194 O O . THR A 1 148 ? -2.040 -0.683 17.560 1.00 89.12 148 THR A O 1
ATOM 1197 N N . GLN A 1 149 ? -3.036 -1.804 15.900 1.00 86.12 149 GLN A N 1
ATOM 1198 C CA . GLN A 1 149 ? -3.681 -0.633 15.329 1.00 86.12 149 GLN A CA 1
ATOM 1199 C C . GLN A 1 149 ? -4.724 -0.007 16.264 1.00 86.12 149 GLN A C 1
ATOM 1201 O O . GLN A 1 149 ? -4.807 1.216 16.375 1.00 86.12 149 GLN A O 1
ATOM 1206 N N . ALA A 1 150 ? -5.496 -0.822 16.985 1.00 89.69 150 ALA A N 1
ATOM 1207 C CA . ALA A 1 150 ? -6.433 -0.344 17.997 1.00 89.69 150 ALA A CA 1
ATOM 1208 C C . ALA A 1 150 ? -5.715 0.388 19.140 1.00 89.69 150 ALA A C 1
ATOM 1210 O O . ALA A 1 150 ? -6.185 1.434 19.586 1.00 89.69 150 ALA A O 1
ATOM 1211 N N . GLN A 1 151 ? -4.550 -0.106 19.566 1.00 91.12 151 GLN A N 1
ATOM 1212 C CA . GLN A 1 151 ? -3.717 0.542 20.583 1.00 91.12 151 GLN A CA 1
ATOM 1213 C C . GLN A 1 151 ? -3.164 1.894 20.110 1.00 91.12 151 GLN A C 1
ATOM 1215 O O . GLN A 1 151 ? -3.133 2.852 20.882 1.00 91.12 151 GLN A O 1
ATOM 1220 N N . GLU A 1 152 ? -2.761 2.017 18.845 1.00 89.56 152 GLU A N 1
ATOM 1221 C CA . GLU A 1 152 ? -2.355 3.310 18.274 1.00 89.56 152 GLU A CA 1
ATOM 1222 C C . GLU A 1 152 ? -3.523 4.306 18.237 1.00 89.56 152 GLU A C 1
ATOM 1224 O O . GLU A 1 152 ? -3.357 5.481 18.573 1.00 89.56 152 GLU A O 1
ATOM 1229 N N . MET A 1 153 ? -4.727 3.844 17.886 1.00 88.06 153 MET A N 1
ATOM 1230 C CA . MET A 1 153 ? -5.934 4.678 17.900 1.00 88.06 153 MET A CA 1
ATOM 1231 C C . MET A 1 153 ? -6.325 5.097 19.325 1.00 88.06 153 MET A C 1
ATOM 1233 O O . MET A 1 153 ? -6.751 6.235 19.527 1.00 88.06 153 MET A O 1
ATOM 1237 N N . GLU A 1 154 ? -6.127 4.227 20.321 1.00 90.94 154 GLU A N 1
ATOM 1238 C CA . GLU A 1 154 ? -6.277 4.555 21.746 1.00 90.94 154 GLU A CA 1
ATOM 1239 C C . GLU A 1 154 ? -5.321 5.686 22.158 1.00 90.94 154 GLU A C 1
ATOM 1241 O O . GLU A 1 154 ? -5.756 6.654 22.786 1.00 90.94 154 GLU A O 1
ATOM 1246 N N . GLN A 1 155 ? -4.049 5.621 21.746 1.00 90.12 155 GLN A N 1
ATOM 1247 C CA . GLN A 1 155 ? -3.058 6.675 22.014 1.00 90.12 155 GLN A CA 1
ATOM 1248 C C . GLN A 1 155 ? -3.413 8.007 21.338 1.00 90.12 155 GLN A C 1
ATOM 1250 O O . GLN A 1 155 ? -3.136 9.073 21.885 1.00 90.12 155 GLN A O 1
ATOM 1255 N N . GLN A 1 156 ? -4.070 7.960 20.177 1.00 89.88 156 GLN A N 1
ATOM 1256 C CA . GLN A 1 156 ? -4.587 9.141 19.475 1.00 89.88 156 GLN A CA 1
ATOM 1257 C C . GLN A 1 156 ? -5.912 9.670 20.062 1.00 89.88 156 GLN A C 1
ATOM 1259 O O . GLN A 1 156 ? -6.436 10.671 19.575 1.00 89.88 156 GLN A O 1
ATOM 1264 N N . GLY A 1 157 ? -6.487 9.004 21.070 1.00 89.38 157 GLY A N 1
ATOM 1265 C CA . GLY A 1 157 ? -7.779 9.362 21.667 1.00 89.38 157 GLY A CA 1
ATOM 1266 C C . GLY A 1 157 ? -9.002 8.975 20.824 1.00 89.38 157 GLY A C 1
ATOM 1267 O O . GLY A 1 157 ? -10.127 9.369 21.135 1.00 89.38 157 GLY A O 1
ATOM 1268 N N . LYS A 1 158 ? -8.821 8.190 19.756 1.00 89.62 158 LYS A N 1
ATOM 1269 C CA . LYS A 1 158 ? -9.890 7.737 18.852 1.00 89.62 158 LYS A CA 1
ATOM 1270 C C . LYS A 1 158 ? -10.542 6.448 19.363 1.00 89.62 158 LYS A C 1
ATOM 1272 O O . LYS A 1 158 ? -10.580 5.425 18.681 1.00 89.62 158 LYS A O 1
ATOM 1277 N N . TYR A 1 159 ? -11.102 6.498 20.571 1.00 90.69 159 TYR A N 1
ATOM 1278 C CA . TYR A 1 159 ? -11.589 5.309 21.289 1.00 90.69 159 TYR A CA 1
ATOM 1279 C C . TYR A 1 159 ? -12.679 4.520 20.552 1.00 90.69 159 TYR A C 1
ATOM 1281 O O . TYR A 1 159 ? -12.698 3.298 20.617 1.00 90.69 159 TYR A O 1
ATOM 1289 N N . LYS A 1 160 ? -13.568 5.194 19.808 1.00 89.50 160 LYS A N 1
ATOM 1290 C CA . LYS A 1 160 ? -14.617 4.516 19.021 1.00 89.50 160 LYS A CA 1
ATOM 1291 C C . LYS A 1 160 ? -14.047 3.686 17.868 1.00 89.50 160 LYS A C 1
ATOM 1293 O O . LYS A 1 160 ? -14.593 2.639 17.533 1.00 89.50 160 LYS A O 1
ATOM 1298 N N . GLU A 1 161 ? -12.965 4.155 17.249 1.00 86.06 161 GLU A N 1
ATOM 1299 C CA . GLU A 1 161 ? -12.297 3.404 16.183 1.00 86.06 161 GLU A CA 1
ATOM 1300 C C . GLU A 1 161 ? -11.538 2.215 16.768 1.00 86.06 161 GLU A C 1
ATOM 1302 O O . GLU A 1 161 ? -11.663 1.112 16.240 1.00 86.06 161 GLU A O 1
ATOM 1307 N N . ALA A 1 162 ? -10.855 2.414 17.901 1.00 90.44 162 ALA A N 1
ATOM 1308 C CA . ALA A 1 162 ? -10.205 1.340 18.647 1.00 90.44 162 ALA A CA 1
ATOM 1309 C C . ALA A 1 162 ? -11.202 0.249 19.088 1.00 90.44 162 ALA A C 1
ATOM 1311 O O . ALA A 1 162 ? -10.951 -0.930 18.851 1.00 90.44 162 ALA A O 1
ATOM 1312 N N . GLU A 1 163 ? -12.369 0.619 19.640 1.00 91.38 163 GLU A N 1
ATOM 1313 C CA . GLU A 1 163 ? -13.439 -0.334 19.984 1.00 91.38 163 GLU A CA 1
ATOM 1314 C C . GLU A 1 163 ? -13.847 -1.170 18.770 1.00 91.38 163 GLU A C 1
ATOM 1316 O O . GLU A 1 163 ? -13.924 -2.396 18.862 1.00 91.38 163 GLU A O 1
ATOM 1321 N N . ARG A 1 164 ? -14.094 -0.526 17.622 1.00 88.19 164 ARG A N 1
ATOM 1322 C CA . ARG A 1 164 ? -14.500 -1.247 16.412 1.00 88.19 164 ARG A CA 1
ATOM 1323 C C . ARG A 1 164 ? -13.448 -2.278 16.001 1.00 88.19 164 ARG A C 1
ATOM 1325 O O . ARG A 1 164 ? -13.826 -3.373 15.590 1.00 88.19 164 ARG A O 1
ATOM 1332 N N . LEU A 1 165 ? -12.160 -1.956 16.126 1.00 85.94 165 LEU A N 1
ATOM 1333 C CA . LEU A 1 165 ? -11.073 -2.881 15.794 1.00 85.94 165 LEU A CA 1
ATOM 1334 C C . LEU A 1 165 ? -11.019 -4.072 16.745 1.00 85.94 165 LEU A C 1
ATOM 1336 O O . LEU A 1 165 ? -10.998 -5.203 16.270 1.00 85.94 165 LEU A O 1
ATOM 1340 N N . TYR A 1 166 ? -11.098 -3.834 18.054 1.00 90.75 166 TYR A N 1
ATOM 1341 C CA . TYR A 1 166 ? -11.150 -4.900 19.055 1.00 90.75 166 TYR A CA 1
ATOM 1342 C C . TYR A 1 166 ? -12.353 -5.833 18.857 1.00 90.75 166 TYR A C 1
ATOM 1344 O O . TYR A 1 166 ? -12.209 -7.049 18.919 1.00 90.75 166 TYR A O 1
ATOM 1352 N N . ILE A 1 167 ? -13.530 -5.288 18.533 1.00 90.12 167 ILE A N 1
ATOM 1353 C CA . ILE A 1 167 ? -14.718 -6.103 18.233 1.00 90.12 167 ILE A CA 1
ATOM 1354 C C . ILE A 1 167 ? -14.540 -6.911 16.940 1.00 90.12 167 ILE A C 1
ATOM 1356 O O . ILE A 1 167 ? -15.011 -8.039 16.859 1.00 90.12 167 ILE A O 1
ATOM 1360 N N . THR A 1 168 ? -13.877 -6.349 15.925 1.00 83.56 168 THR A N 1
ATOM 1361 C CA . THR A 1 168 ? -13.687 -7.021 14.624 1.00 83.56 168 THR A CA 1
ATOM 1362 C C . THR A 1 168 ? -12.832 -8.286 14.747 1.00 83.56 168 THR A C 1
ATOM 1364 O O . THR A 1 168 ? -13.007 -9.213 13.962 1.00 83.56 168 THR A O 1
ATOM 1367 N N . VAL A 1 169 ? -11.937 -8.341 15.736 1.00 86.62 169 VAL A N 1
ATOM 1368 C CA . VAL A 1 169 ? -11.092 -9.512 16.026 1.00 86.62 169 VAL A CA 1
ATOM 1369 C C . VAL A 1 169 ? -11.634 -10.399 17.146 1.00 86.62 169 VAL A C 1
ATOM 1371 O O . VAL A 1 169 ? -10.910 -11.258 17.630 1.00 86.62 169 VAL A O 1
ATOM 1374 N N . ASP A 1 170 ? -12.893 -10.193 17.542 1.00 86.62 170 ASP A N 1
ATOM 1375 C CA . ASP A 1 170 ? -13.566 -10.930 18.619 1.00 86.62 170 ASP A CA 1
ATOM 1376 C C . ASP A 1 170 ? -12.882 -10.806 19.997 1.00 86.62 170 ASP A C 1
ATOM 1378 O O . ASP A 1 170 ? -12.962 -11.697 20.833 1.00 86.62 170 ASP A O 1
ATOM 1382 N N . GLU A 1 171 ? -12.248 -9.656 20.266 1.00 89.31 171 GLU A N 1
ATOM 1383 C CA . GLU A 1 171 ? -11.579 -9.342 21.541 1.00 89.31 171 GLU A CA 1
ATOM 1384 C C . GLU A 1 171 ? -12.255 -8.158 22.271 1.00 89.31 171 GLU A C 1
ATOM 1386 O O . GLU A 1 171 ? -11.639 -7.107 22.499 1.00 89.31 171 GLU A O 1
ATOM 1391 N N . PRO A 1 172 ? -13.544 -8.261 22.661 1.00 90.56 172 PRO A N 1
ATOM 1392 C CA . PRO A 1 172 ? -14.265 -7.173 23.328 1.00 90.56 172 PRO A CA 1
ATOM 1393 C C . PRO A 1 172 ? -13.676 -6.808 24.703 1.00 90.56 172 PRO A C 1
ATOM 1395 O O . PRO A 1 172 ? -13.837 -5.673 25.159 1.00 90.56 172 PRO A O 1
ATOM 1398 N N . ASP A 1 173 ? -12.952 -7.725 25.348 1.00 90.94 173 ASP A N 1
ATOM 1399 C CA . ASP A 1 173 ? -12.303 -7.507 26.647 1.00 90.94 173 ASP A CA 1
ATOM 1400 C C . ASP A 1 173 ? -11.209 -6.439 26.606 1.00 90.94 173 ASP A C 1
ATOM 1402 O O . ASP A 1 173 ? -11.046 -5.656 27.555 1.00 90.94 173 ASP A O 1
ATOM 1406 N N . LEU A 1 174 ? -10.498 -6.342 25.480 1.00 92.88 174 LEU A N 1
ATOM 1407 C CA . LEU A 1 174 ? -9.517 -5.286 25.253 1.00 92.88 174 LEU A CA 1
ATOM 1408 C C . LEU A 1 174 ? -10.201 -3.916 25.153 1.00 92.88 174 LEU A C 1
ATOM 1410 O O . LEU A 1 174 ? -9.742 -2.956 25.779 1.00 92.88 174 LEU A O 1
ATOM 1414 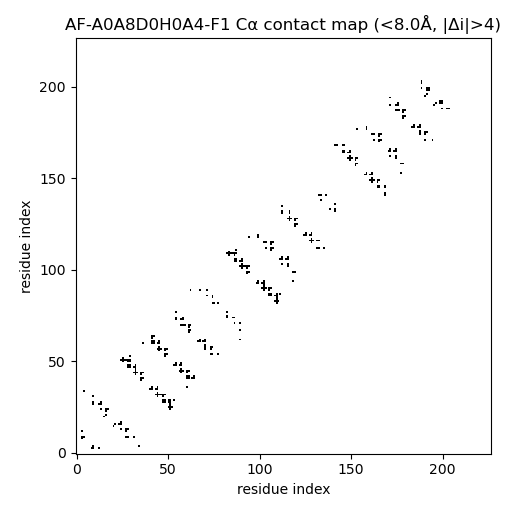N N . ALA A 1 175 ? -11.351 -3.836 24.475 1.00 92.94 175 ALA A N 1
ATOM 1415 C CA . ALA A 1 175 ? -12.148 -2.611 24.408 1.00 92.94 175 ALA A CA 1
ATOM 1416 C C . ALA A 1 175 ? -12.703 -2.200 25.784 1.00 92.94 175 ALA A C 1
ATOM 1418 O O . ALA A 1 175 ? -12.641 -1.027 26.157 1.00 92.94 175 ALA A O 1
ATOM 1419 N N . ILE A 1 176 ? -13.200 -3.157 26.575 1.00 91.69 176 ILE A N 1
ATOM 1420 C CA . ILE A 1 176 ? -13.678 -2.911 27.947 1.00 91.69 176 ILE A CA 1
ATOM 1421 C C . ILE A 1 176 ? -12.536 -2.374 28.819 1.00 91.69 176 ILE A C 1
ATOM 1423 O O . ILE A 1 176 ? -12.704 -1.382 29.535 1.00 91.69 176 ILE A O 1
ATOM 1427 N N . THR A 1 177 ? -11.357 -2.994 28.735 1.00 92.56 177 THR A N 1
ATOM 1428 C CA . THR A 1 177 ? -10.163 -2.582 29.487 1.00 92.56 177 THR A CA 1
ATOM 1429 C C . THR A 1 177 ? -9.701 -1.177 29.103 1.00 92.56 177 THR A C 1
ATOM 1431 O O . THR A 1 177 ? -9.390 -0.378 29.990 1.00 92.56 177 THR A O 1
ATOM 1434 N N . MET A 1 178 ? -9.701 -0.850 27.809 1.00 93.44 178 MET A N 1
ATOM 1435 C CA . MET A 1 178 ? -9.441 0.502 27.310 1.00 93.44 178 MET A CA 1
ATOM 1436 C C . MET A 1 178 ? -10.421 1.512 27.933 1.00 93.44 178 MET A C 1
ATOM 1438 O O . MET A 1 178 ? -9.994 2.458 28.597 1.00 93.44 178 MET A O 1
ATOM 1442 N N . TYR A 1 179 ? -11.737 1.297 27.814 1.00 93.06 179 TYR A N 1
ATOM 1443 C CA . TYR A 1 179 ? -12.728 2.241 28.353 1.00 93.06 179 TYR A CA 1
ATOM 1444 C C . TYR A 1 179 ? -12.654 2.397 29.874 1.00 93.06 179 TYR A C 1
ATOM 1446 O O . TYR A 1 179 ? -12.828 3.504 30.395 1.00 93.06 179 TYR A O 1
ATOM 1454 N N . LYS A 1 180 ? -12.327 1.316 30.591 1.00 89.38 180 LYS A N 1
ATOM 1455 C CA . LYS A 1 180 ? -12.055 1.348 32.031 1.00 89.38 180 LYS A CA 1
ATOM 1456 C C . LYS A 1 180 ? -10.870 2.260 32.363 1.00 89.38 180 LYS A C 1
ATOM 1458 O O . LYS A 1 180 ? -10.986 3.084 33.269 1.00 89.38 180 LYS A O 1
ATOM 1463 N N . LYS A 1 181 ? -9.751 2.152 31.631 1.00 89.50 181 LYS A N 1
ATOM 1464 C CA . LYS A 1 181 ? -8.563 3.013 31.814 1.00 89.50 181 LYS A CA 1
ATOM 1465 C C . LYS A 1 181 ? -8.880 4.484 31.541 1.00 89.50 181 LYS A C 1
ATOM 1467 O O . LYS A 1 181 ? -8.467 5.350 32.309 1.00 89.50 181 LYS A O 1
ATOM 1472 N N . CYS A 1 182 ? -9.679 4.757 30.513 1.00 88.94 182 CYS A N 1
ATOM 1473 C CA . CYS A 1 182 ? -10.120 6.105 30.149 1.00 88.94 182 CYS A CA 1
ATOM 1474 C C . CYS A 1 182 ? -11.238 6.664 31.051 1.00 88.94 182 CYS A C 1
ATOM 1476 O O . CYS A 1 182 ? -11.697 7.781 30.823 1.00 88.94 182 CYS A O 1
ATOM 1478 N N . LYS A 1 183 ? -11.692 5.916 32.072 1.00 88.19 183 LYS A N 1
ATOM 1479 C CA . LYS A 1 183 ? -12.816 6.268 32.967 1.00 88.19 183 LYS A CA 1
ATOM 1480 C C . LYS A 1 183 ? -14.143 6.527 32.234 1.00 88.19 183 LYS A C 1
ATOM 1482 O O . LYS A 1 183 ? -15.044 7.169 32.775 1.00 88.19 183 LYS A O 1
ATOM 1487 N N . MET A 1 184 ? -14.294 5.999 31.021 1.00 88.50 184 MET A N 1
ATOM 1488 C CA . MET A 1 184 ? -15.511 6.089 30.213 1.00 88.50 184 MET A CA 1
ATOM 1489 C C . MET A 1 184 ? -16.448 4.930 30.567 1.00 88.50 184 MET A C 1
ATOM 1491 O O . MET A 1 184 ? -16.646 3.987 29.802 1.00 88.50 184 MET A O 1
ATOM 1495 N N . TYR A 1 185 ? -16.997 4.976 31.780 1.00 87.00 185 TYR A N 1
ATOM 1496 C CA . TYR A 1 185 ? -17.731 3.846 32.353 1.00 87.00 185 TYR A CA 1
ATOM 1497 C C . TYR A 1 185 ? -19.049 3.526 31.640 1.00 87.00 185 TYR A C 1
ATOM 1499 O O . TYR A 1 185 ? -19.487 2.385 31.694 1.00 87.00 185 TYR A O 1
ATOM 1507 N N . GLU A 1 186 ? -19.676 4.491 30.968 1.00 87.06 186 GLU A N 1
ATOM 1508 C CA . GLU A 1 186 ? -20.925 4.259 30.228 1.00 87.06 186 GLU A CA 1
ATOM 1509 C C . GLU A 1 186 ? -20.709 3.316 29.037 1.00 87.06 186 GLU A C 1
ATOM 1511 O O . GLU A 1 186 ? -21.399 2.304 28.919 1.00 87.06 186 GLU A O 1
ATOM 1516 N N . GLU A 1 187 ? -19.692 3.586 28.213 1.00 89.56 187 GLU A N 1
ATOM 1517 C CA . GLU A 1 187 ? -19.326 2.728 27.077 1.00 89.56 187 GLU A CA 1
ATOM 1518 C C . GLU A 1 187 ? -18.821 1.359 27.544 1.00 89.56 187 GLU A C 1
ATOM 1520 O O . GLU A 1 187 ? -19.170 0.325 26.973 1.00 89.56 187 GLU A O 1
ATOM 1525 N N . MET A 1 188 ? -18.069 1.336 28.649 1.00 90.00 188 MET A N 1
ATOM 1526 C CA . MET A 1 188 ? -17.638 0.098 29.295 1.00 90.00 188 MET A CA 1
ATOM 1527 C C . MET A 1 188 ? -18.838 -0.761 29.728 1.00 90.00 188 MET A C 1
ATOM 1529 O O . MET A 1 188 ? -18.886 -1.943 29.400 1.00 90.00 188 MET A O 1
ATOM 1533 N N . ILE A 1 189 ? -19.822 -0.183 30.433 1.00 87.75 189 ILE A N 1
ATOM 1534 C CA . ILE A 1 189 ? -21.041 -0.891 30.861 1.00 87.75 189 ILE A CA 1
ATOM 1535 C C . ILE A 1 189 ? -21.819 -1.388 29.643 1.00 87.75 189 ILE A C 1
ATOM 1537 O O . ILE A 1 189 ? -22.292 -2.521 29.659 1.00 87.75 189 ILE A O 1
ATOM 1541 N N . ARG A 1 190 ? -21.931 -0.583 28.578 1.00 92.56 190 ARG A N 1
ATOM 1542 C CA . ARG A 1 190 ? -22.598 -0.995 27.333 1.00 92.56 190 ARG A CA 1
ATOM 1543 C C . ARG A 1 190 ? -21.955 -2.252 26.746 1.00 92.56 190 ARG A C 1
ATOM 1545 O O . ARG A 1 190 ? -22.670 -3.167 26.339 1.00 92.56 190 ARG A O 1
ATOM 1552 N N . LEU A 1 191 ? -20.625 -2.307 26.705 1.00 89.00 191 LEU A N 1
ATOM 1553 C CA . LEU A 1 191 ? -19.891 -3.471 26.208 1.00 89.00 191 LEU A CA 1
ATOM 1554 C C . LEU A 1 191 ? -20.028 -4.685 27.128 1.00 89.00 191 LEU A C 1
ATOM 1556 O O . LEU A 1 191 ? -20.322 -5.773 26.635 1.00 89.00 191 LEU A O 1
ATOM 1560 N N . VAL A 1 192 ? -19.902 -4.501 28.446 1.00 89.25 192 VAL A N 1
ATOM 1561 C CA . VAL A 1 192 ? -20.112 -5.572 29.436 1.00 89.25 192 VAL A CA 1
ATOM 1562 C C . VAL A 1 192 ? -21.536 -6.123 29.332 1.00 89.25 192 VAL A C 1
ATOM 1564 O O . VAL A 1 192 ? -21.717 -7.328 29.253 1.00 89.25 192 VAL A O 1
ATOM 1567 N N . ALA A 1 193 ? -22.557 -5.276 29.212 1.00 88.81 193 ALA A N 1
ATOM 1568 C CA . ALA A 1 193 ? -23.941 -5.720 29.045 1.00 88.81 193 ALA A CA 1
ATOM 1569 C C . ALA A 1 193 ? -24.165 -6.522 27.751 1.00 88.81 193 ALA A C 1
ATOM 1571 O O . ALA A 1 193 ? -25.055 -7.373 27.690 1.00 88.81 193 ALA A O 1
ATOM 1572 N N . LYS A 1 194 ? -23.381 -6.243 26.703 1.00 90.31 194 LYS A N 1
ATOM 1573 C CA . LYS A 1 194 ? -23.496 -6.916 25.409 1.00 90.31 194 LYS A CA 1
ATOM 1574 C C . LYS A 1 194 ? -22.773 -8.264 25.387 1.00 90.31 194 LYS A C 1
ATOM 1576 O O . LYS A 1 194 ? -23.370 -9.237 24.934 1.00 90.31 194 LYS A O 1
ATOM 1581 N N . TYR A 1 195 ? -21.525 -8.306 25.854 1.00 88.06 195 TYR A N 1
ATOM 1582 C CA . TYR A 1 195 ? -20.644 -9.474 25.726 1.00 88.06 195 TYR A CA 1
ATOM 1583 C C . TYR A 1 195 ? -20.515 -10.299 27.019 1.00 88.06 195 TYR A C 1
ATOM 1585 O O . TYR A 1 195 ? -20.292 -11.498 26.939 1.00 88.06 195 TYR A O 1
ATOM 1593 N N . HIS A 1 196 ? -20.747 -9.698 28.192 1.00 85.88 196 HIS A N 1
ATOM 1594 C CA . HIS A 1 196 ? -20.546 -10.298 29.523 1.00 85.88 196 HIS A CA 1
ATOM 1595 C C . HIS A 1 196 ? -21.716 -10.011 30.472 1.00 85.88 196 HIS A C 1
ATOM 1597 O O . HIS A 1 196 ? -21.569 -9.354 31.507 1.00 85.88 196 HIS A O 1
ATOM 1603 N N . LYS A 1 197 ? -22.910 -10.496 30.114 1.00 83.12 197 LYS A N 1
ATOM 1604 C CA . LYS A 1 197 ? -24.152 -10.246 30.873 1.00 83.12 197 LYS A CA 1
ATOM 1605 C C . LYS A 1 197 ? -24.054 -10.657 32.343 1.00 83.12 197 LYS A C 1
ATOM 1607 O O . LYS A 1 197 ? -24.607 -9.967 33.195 1.00 83.12 197 LYS A O 1
ATOM 1612 N N . ASP A 1 198 ? -23.315 -11.723 32.630 1.00 83.19 198 ASP A N 1
ATOM 1613 C CA . ASP A 1 198 ? -23.172 -12.282 33.977 1.00 83.19 198 ASP A CA 1
ATOM 1614 C C . ASP A 1 198 ? -22.364 -11.368 34.913 1.00 83.19 198 ASP A C 1
ATOM 1616 O O . ASP A 1 198 ? -22.618 -11.314 36.112 1.00 83.19 198 ASP A O 1
ATOM 1620 N N . LEU A 1 199 ? -21.434 -10.580 34.363 1.00 82.88 199 LEU A N 1
ATOM 1621 C CA . LEU A 1 199 ? -20.583 -9.652 35.118 1.00 82.88 199 LEU A CA 1
ATOM 1622 C C . LEU A 1 199 ? -21.206 -8.259 35.284 1.00 82.88 199 LEU A C 1
ATOM 1624 O O . LEU A 1 199 ? -20.639 -7.394 35.960 1.00 82.88 199 LEU A O 1
ATOM 1628 N N . LEU A 1 200 ? -22.364 -8.006 34.670 1.00 81.12 200 LEU A N 1
ATOM 1629 C CA . LEU A 1 200 ? -22.981 -6.682 34.637 1.00 81.12 200 LEU A CA 1
ATOM 1630 C C . LEU A 1 200 ? -23.383 -6.199 36.039 1.00 81.12 200 LEU A C 1
ATOM 1632 O O . LEU A 1 200 ? -23.102 -5.056 36.410 1.00 81.12 200 LEU A O 1
ATOM 1636 N N . SER A 1 201 ? -23.996 -7.076 36.837 1.00 77.50 201 SER A N 1
ATOM 1637 C CA . SER A 1 201 ? -24.446 -6.783 38.203 1.00 77.50 201 SER A CA 1
ATOM 1638 C C . SER A 1 201 ? -23.279 -6.396 39.116 1.00 77.50 201 SER A C 1
ATOM 1640 O O . SER A 1 201 ? -23.329 -5.368 39.799 1.00 77.50 201 SER A O 1
ATOM 1642 N N . ASP A 1 202 ? -22.193 -7.167 39.058 1.00 80.44 202 ASP A N 1
ATOM 1643 C CA . ASP A 1 202 ? -20.974 -6.922 39.833 1.00 80.44 202 ASP A CA 1
ATOM 1644 C C . ASP A 1 202 ? -20.270 -5.637 39.390 1.00 80.44 202 ASP A C 1
ATOM 1646 O O . ASP A 1 202 ? -19.774 -4.865 40.217 1.00 80.44 202 ASP A O 1
ATOM 1650 N N . THR A 1 203 ? -20.290 -5.355 38.086 1.00 79.31 203 THR A N 1
ATOM 1651 C CA . THR A 1 203 ? -19.726 -4.129 37.515 1.00 79.31 203 THR A CA 1
ATOM 1652 C C . THR A 1 203 ? -20.475 -2.888 38.010 1.00 79.31 203 THR A C 1
ATOM 1654 O O . THR A 1 203 ? -19.842 -1.918 38.437 1.00 79.31 203 THR A O 1
ATOM 1657 N N . HIS A 1 204 ? -21.814 -2.913 38.030 1.00 80.94 204 HIS A N 1
ATOM 1658 C CA . HIS A 1 204 ? -22.618 -1.822 38.592 1.00 80.94 204 HIS A CA 1
ATOM 1659 C C . HIS A 1 204 ? -22.355 -1.618 40.086 1.00 80.94 204 HIS A C 1
ATOM 1661 O O . HIS A 1 204 ? -22.185 -0.477 40.526 1.00 80.94 204 HIS A O 1
ATOM 1667 N N . LEU A 1 205 ? -22.268 -2.704 40.860 1.00 80.50 205 LEU A N 1
ATOM 1668 C CA . LEU A 1 205 ? -21.984 -2.636 42.292 1.00 80.50 205 LEU A CA 1
ATOM 1669 C C . LEU A 1 205 ? -20.594 -2.042 42.569 1.00 80.50 205 LEU A C 1
ATOM 1671 O O . LEU A 1 205 ? -20.445 -1.191 43.451 1.00 80.50 205 LEU A O 1
ATOM 1675 N N . HIS A 1 206 ? -19.578 -2.453 41.806 1.00 80.38 206 HIS A N 1
ATOM 1676 C CA . HIS A 1 206 ? -18.221 -1.922 41.923 1.00 80.38 206 HIS A CA 1
ATOM 1677 C C . HIS A 1 206 ? -18.173 -0.424 41.597 1.00 80.38 206 HIS A C 1
ATOM 1679 O O . HIS A 1 206 ? -17.637 0.363 42.377 1.00 80.38 206 HIS A O 1
ATOM 1685 N N . LEU A 1 207 ? -18.795 -0.003 40.492 1.00 79.25 207 LEU A N 1
ATOM 1686 C CA . LEU A 1 207 ? -18.839 1.409 40.103 1.00 79.25 207 LEU A CA 1
ATOM 1687 C C . LEU A 1 207 ? -19.639 2.272 41.085 1.00 79.25 207 LEU A C 1
ATOM 1689 O O . LEU A 1 207 ? -19.247 3.411 41.340 1.00 79.25 207 LEU A O 1
ATOM 1693 N N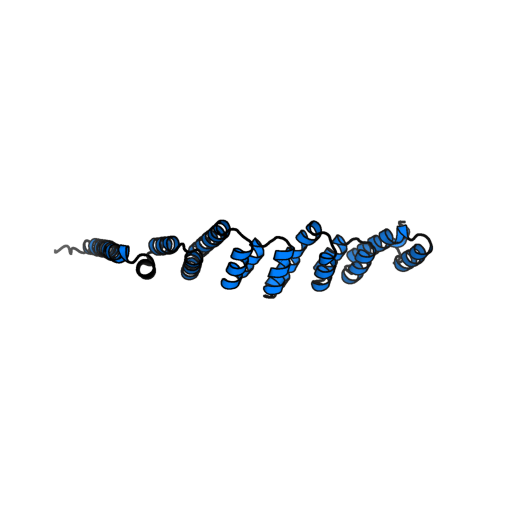 . GLY A 1 208 ? -20.717 1.738 41.667 1.00 76.25 208 GLY A N 1
ATOM 1694 C CA . GLY A 1 208 ? -21.478 2.403 42.725 1.00 76.25 208 GLY A CA 1
ATOM 1695 C C . GLY A 1 208 ? -20.613 2.693 43.953 1.00 76.25 208 GLY A C 1
ATOM 1696 O O . GLY A 1 208 ? -20.564 3.830 44.419 1.00 76.25 208 GLY A O 1
ATOM 1697 N N . LYS A 1 209 ? -19.837 1.702 44.415 1.00 76.88 209 LYS A N 1
ATOM 1698 C CA . LYS A 1 209 ? -18.883 1.876 45.525 1.00 76.88 209 LYS A CA 1
ATOM 1699 C C . LYS A 1 209 ? -17.798 2.907 45.200 1.00 76.88 209 LYS A C 1
ATOM 1701 O O . LYS A 1 209 ? -17.518 3.768 46.028 1.00 76.88 209 LYS A O 1
ATOM 1706 N N . VAL A 1 210 ? -17.226 2.858 43.994 1.00 70.00 210 VAL A N 1
ATOM 1707 C CA . VAL A 1 210 ? -16.185 3.806 43.554 1.00 70.00 210 VAL A CA 1
ATOM 1708 C C . VAL A 1 210 ? -16.724 5.241 43.489 1.00 70.00 210 VAL A C 1
ATOM 1710 O O . VAL A 1 210 ? -16.065 6.158 43.975 1.00 70.00 210 VAL A O 1
ATOM 1713 N N . LYS A 1 211 ? -17.936 5.455 42.955 1.00 63.56 211 LYS A N 1
ATOM 1714 C CA . LYS A 1 211 ? -18.562 6.790 42.907 1.00 63.56 211 LYS A CA 1
ATOM 1715 C C . LYS A 1 211 ? -18.906 7.328 44.301 1.00 63.56 211 LYS A C 1
ATOM 1717 O O . LYS A 1 211 ? -18.617 8.492 44.572 1.00 63.56 211 LYS A O 1
ATOM 172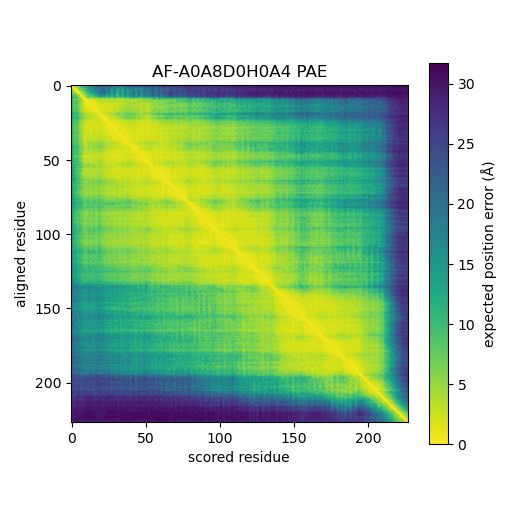2 N N . CYS A 1 212 ? -19.452 6.497 45.193 1.00 60.12 212 CYS A N 1
ATOM 1723 C CA . CYS A 1 212 ? -19.758 6.898 46.572 1.00 60.12 212 CYS A CA 1
ATOM 1724 C C . CYS A 1 212 ? -18.503 7.240 47.391 1.00 60.12 212 CYS A C 1
ATOM 1726 O O . CYS A 1 212 ? -18.540 8.144 48.223 1.00 60.12 212 CYS A O 1
ATOM 1728 N N . PHE A 1 213 ? -17.380 6.558 47.152 1.00 52.84 213 PHE A N 1
ATOM 1729 C CA . PHE A 1 213 ? -16.129 6.840 47.861 1.00 52.84 213 PHE A CA 1
ATOM 1730 C C . PHE A 1 213 ? -15.536 8.203 47.467 1.00 52.84 213 PHE A C 1
ATOM 1732 O O . PHE A 1 213 ? -15.088 8.961 48.325 1.00 52.84 213 PHE A O 1
ATOM 1739 N N . VAL A 1 214 ? -15.609 8.563 46.180 1.00 53.38 214 VAL A N 1
ATOM 1740 C CA . VAL A 1 214 ? -15.150 9.870 45.680 1.00 53.38 214 VAL A CA 1
ATOM 1741 C C . VAL A 1 214 ? -16.050 11.012 46.173 1.00 53.38 214 VAL A C 1
ATOM 1743 O O . VAL A 1 214 ? -15.538 12.065 46.548 1.00 53.38 214 VAL A O 1
ATOM 1746 N N . SER A 1 215 ? -17.375 10.815 46.250 1.00 53.50 215 SER A N 1
ATOM 1747 C CA . SER A 1 215 ? -18.274 11.827 46.833 1.00 53.50 215 SER A CA 1
ATOM 1748 C C . SER A 1 215 ? -18.104 11.966 48.351 1.00 53.50 215 SER A C 1
ATOM 1750 O O . SER A 1 215 ? -18.221 13.068 48.878 1.00 53.50 215 SER A O 1
ATOM 1752 N N . GLY A 1 216 ? -17.794 10.871 49.053 1.00 49.69 216 GLY A N 1
ATOM 1753 C CA . GLY A 1 216 ? -17.542 10.869 50.498 1.00 49.69 216 GLY A CA 1
ATOM 1754 C C . GLY A 1 216 ? -16.250 11.588 50.903 1.00 49.69 216 GLY A C 1
ATOM 1755 O O . GLY A 1 216 ? -16.226 12.254 51.933 1.00 49.69 216 GLY A O 1
ATOM 1756 N N . GLN A 1 217 ? 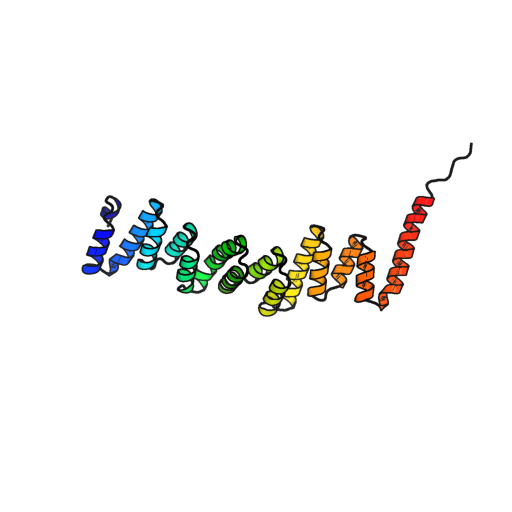-15.195 11.537 50.082 1.00 47.44 217 GLN A N 1
ATOM 1757 C CA . GLN A 1 217 ? -13.948 12.273 50.348 1.00 47.44 217 GLN A CA 1
ATOM 1758 C C . GLN A 1 217 ? -14.073 13.791 50.130 1.00 47.44 217 GLN A C 1
ATOM 1760 O O . GLN A 1 217 ? -13.417 14.560 50.827 1.00 47.44 217 GLN A O 1
ATOM 1765 N N . LEU A 1 218 ? -14.946 14.241 49.222 1.00 46.84 218 LEU A N 1
ATOM 1766 C CA . LEU A 1 218 ? -15.254 15.669 49.041 1.00 46.84 218 LEU A CA 1
ATOM 1767 C C . LEU A 1 218 ? -16.144 16.235 50.165 1.00 46.84 218 LEU A C 1
ATOM 1769 O O . LEU A 1 218 ? -16.110 17.436 50.421 1.00 46.84 218 LEU A O 1
ATOM 1773 N N . GLY A 1 219 ? -16.898 15.382 50.869 1.00 46.84 219 GLY A N 1
ATOM 1774 C CA . GLY A 1 219 ? -17.764 15.772 51.988 1.00 46.84 219 GLY A CA 1
ATOM 1775 C C . GLY A 1 219 ? -17.040 16.076 53.307 1.00 46.84 219 GLY A C 1
ATOM 1776 O O . GLY A 1 219 ? -17.640 16.678 54.190 1.00 46.84 219 GLY A O 1
ATOM 1777 N N . HIS A 1 220 ? -15.759 15.717 53.446 1.00 46.69 220 HIS A N 1
ATOM 1778 C CA . HIS A 1 220 ? -14.977 15.935 54.675 1.00 46.69 220 HIS A CA 1
ATOM 1779 C C . HIS A 1 220 ? -14.100 17.206 54.664 1.00 46.69 220 HIS A C 1
ATOM 1781 O O . HIS A 1 220 ? -13.302 17.399 55.576 1.00 46.69 220 HIS A O 1
ATOM 1787 N N . ILE A 1 221 ? -14.240 18.092 53.666 1.00 47.41 221 ILE A N 1
ATOM 1788 C CA . ILE A 1 221 ? -13.454 19.345 53.566 1.00 47.41 221 ILE A CA 1
ATOM 1789 C C . ILE A 1 221 ? -14.247 20.590 54.031 1.00 47.41 221 ILE A C 1
ATOM 1791 O O . ILE A 1 221 ? -13.682 21.672 54.159 1.00 47.41 221 ILE A O 1
ATOM 1795 N N . PHE A 1 222 ? -15.531 20.457 54.376 1.00 44.34 222 PHE A N 1
ATOM 1796 C CA . PHE A 1 222 ? -16.355 21.564 54.883 1.00 44.34 222 PHE A CA 1
ATOM 1797 C C . PHE A 1 222 ? -16.937 21.258 56.273 1.00 44.34 222 PHE A C 1
ATOM 1799 O O . PHE A 1 222 ? -18.138 21.060 56.423 1.00 44.34 222 PHE A O 1
ATOM 1806 N N . GLU A 1 223 ? -16.095 21.266 57.309 1.00 43.91 223 GLU A N 1
ATOM 1807 C CA . GLU A 1 223 ? -16.568 21.604 58.659 1.00 43.91 223 GLU A CA 1
ATOM 1808 C C . GLU A 1 223 ? -16.364 23.111 58.894 1.00 43.91 223 GLU A C 1
ATOM 1810 O O . GLU A 1 223 ? -15.229 23.596 58.823 1.00 43.91 223 GLU A O 1
ATOM 1815 N N . PRO A 1 224 ? -17.428 23.893 59.157 1.00 43.88 224 PRO A N 1
ATOM 1816 C CA . PRO A 1 224 ? -17.281 25.290 59.527 1.00 43.88 224 PRO A CA 1
ATOM 1817 C C . PRO A 1 224 ? -16.764 25.379 60.968 1.00 43.88 224 PRO A C 1
ATOM 1819 O O . PRO A 1 224 ? -17.429 24.948 61.907 1.00 43.88 224 PRO A O 1
ATOM 1822 N N . LYS A 1 225 ? -15.582 25.979 61.154 1.00 47.44 225 LYS A N 1
ATOM 1823 C CA . LYS A 1 225 ? -15.139 26.449 62.472 1.00 47.44 225 LYS A CA 1
ATOM 1824 C C . LYS A 1 225 ? -16.116 27.526 62.951 1.00 47.44 225 LYS A C 1
ATOM 1826 O O . LYS A 1 225 ? -16.100 28.642 62.438 1.00 47.44 225 LYS A O 1
ATOM 1831 N N . SER A 1 226 ? -16.975 27.173 63.902 1.00 51.69 226 SER A N 1
ATOM 1832 C CA . SER A 1 226 ? -17.790 28.116 64.663 1.00 51.69 226 SER A CA 1
ATOM 1833 C C . SER A 1 226 ? -16.901 28.918 65.619 1.00 51.69 226 SER A C 1
ATOM 1835 O O . SER A 1 226 ? -16.093 28.328 66.340 1.00 51.69 226 SER A O 1
ATOM 1837 N N . LEU A 1 227 ? -17.052 30.245 65.559 1.00 49.88 227 LEU A N 1
ATOM 1838 C CA . LEU A 1 227 ? -16.503 31.251 66.478 1.00 49.88 227 LEU A CA 1
ATOM 1839 C C . LEU A 1 227 ? -17.033 31.083 67.906 1.00 49.88 227 LEU A C 1
ATOM 1841 O O . LEU A 1 227 ? -18.208 30.672 68.042 1.00 49.88 227 LEU A O 1
#

Sequence (227 aa):
MECYHKGSAFLKAVELARSAFPAEVVKLEEGWGDHLVQQKQLDAAINHYIEARCSIKAIEAAIGTRQWKKAIYILDLQDRPTAAKYYPKIAQHYVALQDYQMAEELYVKGDRMKDAIEMYTQAGRWEQAHKLASKCMRPEDVSMLYITQAQEMEQQGKYKEAERLYITVDEPDLAITMYKKCKMYEEMIRLVAKYHKDLLSDTHLHLGKVKCFVSGQLGHIFEPKSL

Organism: Sphenodon punctatus (NCBI:txid8508)

InterPro domains:
  IPR011990 Tetratricopeptide-like helical domain superfamily [G3DSA:1.25.40.10] (7-214)
  IPR011990 Tetratricopeptide-like helical domain superfamily [SSF48452] (17-198)

Secondary structure (DSSP, 8-state):
-TTGGGTT-HHHHHHHHHHH-HHHHHHHHHHHHHHHHHTT-HHHHHHHHHHTT-HHHHHHHHHHTT-HHHHHHHHHTS-HHHHHTTHHHHHHHHHHTT-HHHHHHHHHHTT-HHHHHHHHHHTT-HHHHHHHHHHHS-HHHHHHHHHHHHHHHHHTT-HHHHHHHHHHTT-HHHHHHHHHHTT-HHHHHHHHHHH-GGGHHHHHHHHHHHHHHHHHHHTTS------

Solvent-accessible surface area (backbone atoms only — not comparable to full-atom values): 12157 Å² total; per-residue (Å²): 131,78,75,42,83,80,64,83,37,50,66,64,50,40,59,50,20,60,76,76,37,60,84,53,28,36,59,49,28,37,54,44,16,54,51,28,45,77,71,69,39,30,76,65,16,26,58,29,13,53,72,29,67,38,54,68,62,20,37,53,29,21,53,74,66,66,38,53,72,60,25,50,56,58,34,76,73,49,58,65,78,70,29,26,73,48,27,50,65,54,18,53,54,30,50,77,70,67,38,53,67,66,17,37,56,28,15,53,71,26,75,34,54,67,58,36,31,50,51,25,45,78,71,70,37,51,71,60,20,49,58,50,36,70,72,76,44,56,71,69,61,41,41,50,53,38,48,56,50,19,52,54,27,47,75,71,67,40,50,72,61,17,36,53,36,24,50,73,59,73,37,56,66,58,34,36,52,50,25,54,75,70,68,40,55,67,66,24,50,54,48,33,54,71,80,36,58,85,53,36,64,59,51,52,53,51,52,50,53,54,53,50,52,59,56,54,64,64,63,73,77,73,75,81,86,78,131

Radius of gyration: 31.12 Å; Cα contacts (8 Å, |Δi|>4): 211; chains: 1; bounding box: 58×48×107 Å

Nearest PDB structures (foldseek):
  8ruy-assembly1_I  TM=7.570E-01  e=3.308E-09  Chlamydomonas reinhardtii
  8bd7-assembly1_V  TM=6.119E-01  e=6.473E-08  Chlamydomonas reinhardtii
  8fgw-assembly1_B  TM=6.615E-01  e=1.096E-04  Homo sapiens
  8bbg-assembly1_E  TM=5.190E-01  e=2.531E-04  Homo sapiens
  8bbf-assembly1_B  TM=4.473E-01  e=4.027E-04  Homo sapiens